Protein AF-A0A2V9M0R3-F1 (afdb_monomer)

Sequence (187 aa):
YFFDPTFGGALVPGRRNVFFPLNTLTAFAFEDGYRRFSPIISRVRFTPAQRYSVDFRMDYDPQYQRLRASSISGSASISNNSVALTYYNTRNLPPTQFPSNQVRATLVHGNSLRPGVNAGSSLIYDFNAHTFKYSNSQLAYNWDCCVVALELRQFNLGARVESQVRFTFSLKNIGSFGNLRKQERLF

Foldseek 3Di:
DDPFQCVVVQADAQAQDDDPPQCVPDVWGDGRGRDDDAWDKDWDWDDPDPFKIKIWIWTADPVVRDTAKIKIKIWGDDDQKIKIKMWIFGDDDPPTDDTWTKIKIKIWGHDPPDAAKTKIWIWIATPVVRDIQKIKIKIWHDDPFKIKMWMWIWGCPVVDTDIDIWIKIAGPPPGMDIDDDPVNDPD

Secondary structure (DSSP, 8-state):
--S-TTTTTT--TTS----TTGGGT-SS---SS--S-PPEEEEEEEEEETTEEEEEEEEEETTTTEEEEEEEEEEEEETTEEEEEEEEEE--BTTTB--EEEEEEEEEES-TTSSEEEEEEEEEEETTTTEEEEEEEEEEEE-SSEEEEEEEEEEE-SS-EEEEEEEEEEETTTEEEES--GGG---

pLDDT: mean 91.79, std 5.72, range [66.62, 98.38]

Nearest PDB structures (foldseek):
  4rhb-assembly1_A  TM=7.514E-01  e=1.545E-02  Escherichia coli K-12
  8sqa-assembly1_A  TM=3.521E-01  e=7.960E+00  Escherichia coli

Mean predicted aligned error: 5.77 Å

Radius of gyration: 21.61 Å; Cα contacts (8 Å, |Δi|>4): 444; chains: 1; bounding box: 48×33×58 Å

Solvent-accessible surface area (backbone atoms only — not comparable to full-atom values): 10074 Å² total; per-residue (Å²): 115,43,90,59,46,40,61,92,69,72,59,55,69,81,34,61,47,83,49,90,72,62,64,75,75,47,98,57,50,72,45,35,55,79,50,46,66,65,63,48,78,45,78,49,78,49,62,94,43,99,44,35,41,36,42,40,38,38,31,34,29,73,87,79,72,39,70,46,36,40,35,43,34,41,36,41,47,58,93,50,33,37,39,36,42,33,44,40,40,30,42,72,44,82,73,30,34,67,62,44,40,35,41,36,43,34,42,33,37,46,40,80,82,50,72,40,76,25,38,27,37,40,40,30,38,29,70,82,75,74,40,62,41,30,38,36,40,35,44,33,41,29,55,97,60,35,36,44,36,43,35,45,38,36,39,38,73,84,89,50,74,53,77,48,79,34,34,28,44,32,39,66,100,75,51,74,50,72,78,53,54,80,91,74,50,86,75

Structure (mmCIF, N/CA/C/O backbone):
data_AF-A0A2V9M0R3-F1
#
_entry.id   AF-A0A2V9M0R3-F1
#
loop_
_atom_site.group_PDB
_atom_site.id
_atom_site.type_symbol
_atom_site.label_atom_id
_atom_site.label_alt_id
_atom_site.label_comp_id
_atom_site.label_asym_id
_atom_site.label_entity_id
_atom_site.label_seq_id
_atom_site.pdbx_PDB_ins_code
_atom_site.Cartn_x
_atom_site.Cartn_y
_atom_site.Cartn_z
_atom_site.occupancy
_atom_site.B_iso_or_equiv
_atom_site.auth_seq_id
_atom_site.auth_comp_id
_atom_site.auth_asym_id
_atom_site.auth_atom_id
_atom_site.pdbx_PDB_model_num
ATOM 1 N N . TYR A 1 1 ? -10.480 12.647 24.942 1.00 85.56 1 TYR A N 1
ATOM 2 C CA . TYR A 1 1 ? -11.537 12.435 25.950 1.00 85.56 1 TYR A CA 1
ATOM 3 C C . TYR A 1 1 ? -12.789 13.141 25.467 1.00 85.56 1 TYR A C 1
ATOM 5 O O . TYR A 1 1 ? -12.670 14.262 24.988 1.00 85.56 1 TYR A O 1
ATOM 13 N N . PHE A 1 2 ? -13.948 12.495 25.542 1.00 88.88 2 PHE A N 1
ATOM 14 C CA . PHE A 1 2 ? -15.227 13.062 25.121 1.00 88.88 2 PHE A CA 1
ATOM 15 C C . PHE A 1 2 ? -16.014 13.517 26.351 1.00 88.88 2 PHE A C 1
ATOM 17 O O . PHE A 1 2 ? -16.330 12.715 27.235 1.00 88.88 2 PHE A O 1
ATOM 24 N N . PHE A 1 3 ? -16.299 14.820 26.416 1.00 90.88 3 PHE A N 1
ATOM 25 C CA . PHE A 1 3 ? -17.091 15.405 27.500 1.00 90.88 3 PHE A CA 1
ATOM 26 C C . PHE A 1 3 ? -18.545 14.930 27.442 1.00 90.88 3 PHE A C 1
ATOM 28 O O . PHE A 1 3 ? -19.080 14.495 28.464 1.00 90.88 3 PHE A O 1
ATOM 35 N N . ASP A 1 4 ? -19.122 14.928 26.238 1.00 91.50 4 ASP A N 1
ATOM 36 C CA . ASP A 1 4 ? -20.431 14.362 25.926 1.00 91.50 4 ASP A CA 1
ATOM 37 C C . ASP A 1 4 ? -20.273 13.028 25.163 1.00 91.50 4 ASP A C 1
ATOM 39 O O . ASP A 1 4 ? -19.921 13.039 23.981 1.00 91.50 4 ASP A O 1
ATOM 43 N N . PRO A 1 5 ? -20.537 11.875 25.808 1.00 89.19 5 PRO A N 1
ATOM 44 C CA . PRO A 1 5 ? -20.464 10.551 25.182 1.00 89.19 5 PRO A CA 1
ATOM 45 C C . PRO A 1 5 ? -21.535 10.297 24.116 1.00 89.19 5 PRO A C 1
ATOM 47 O O . PRO A 1 5 ? -21.452 9.297 23.408 1.00 89.19 5 PRO A O 1
ATOM 50 N N . THR A 1 6 ? -22.567 11.141 24.039 1.00 90.06 6 THR A N 1
ATOM 51 C CA . THR A 1 6 ? -23.686 10.995 23.095 1.00 90.06 6 THR A CA 1
ATOM 52 C C . THR A 1 6 ? -23.485 11.803 21.815 1.00 90.06 6 THR A C 1
ATOM 54 O O . THR A 1 6 ? -24.200 11.575 20.839 1.00 90.06 6 THR A O 1
ATOM 57 N N . PHE A 1 7 ? -22.511 12.724 21.809 1.00 90.25 7 PHE A N 1
ATOM 58 C CA . PHE A 1 7 ? -22.270 13.684 20.729 1.00 90.25 7 PHE A CA 1
ATOM 59 C C . PHE A 1 7 ? -23.543 14.451 20.335 1.00 90.25 7 PHE A C 1
ATOM 61 O O . PHE A 1 7 ? -23.917 14.494 19.165 1.00 90.25 7 PHE A O 1
ATOM 68 N N . GLY A 1 8 ? -24.251 15.007 21.320 1.00 90.62 8 GLY A N 1
ATOM 69 C CA . GLY A 1 8 ? -25.519 15.707 21.119 1.00 90.62 8 GLY A CA 1
ATOM 70 C C . GLY A 1 8 ? -26.642 14.796 20.618 1.00 90.62 8 GLY A C 1
ATOM 71 O O . GLY A 1 8 ? -27.526 15.257 19.902 1.00 90.62 8 GLY A O 1
ATOM 72 N N . GLY A 1 9 ? -26.583 13.498 20.934 1.00 91.00 9 GLY A N 1
ATOM 73 C CA . GLY A 1 9 ? -27.522 12.481 20.447 1.00 91.00 9 GLY A CA 1
ATOM 74 C C . GLY A 1 9 ? -27.230 11.946 19.039 1.00 91.00 9 GLY A C 1
ATOM 75 O O . GLY A 1 9 ? -28.010 11.147 18.527 1.00 91.00 9 GLY A O 1
ATOM 76 N N . ALA A 1 10 ? -26.118 12.342 18.409 1.00 90.00 10 ALA A N 1
ATOM 77 C CA . ALA A 1 10 ? -25.728 11.830 17.093 1.00 90.00 10 ALA A CA 1
ATOM 78 C C . ALA A 1 10 ? -25.274 10.359 17.126 1.00 90.00 10 ALA A C 1
ATOM 80 O O . ALA A 1 10 ? -25.295 9.678 16.098 1.00 90.00 10 ALA A O 1
ATOM 81 N N . LEU A 1 11 ? -24.843 9.863 18.290 1.00 91.38 11 LEU A N 1
ATOM 82 C CA . LEU A 1 11 ? -24.394 8.484 18.449 1.00 91.38 11 LEU A CA 1
ATOM 83 C C . LEU A 1 11 ? -25.584 7.524 18.543 1.00 91.38 11 LEU A C 1
ATOM 85 O O . LEU A 1 11 ? -26.428 7.650 19.426 1.00 91.38 11 LEU A O 1
ATOM 89 N N . VAL A 1 12 ? -25.591 6.497 17.689 1.00 91.88 12 VAL A N 1
ATOM 90 C CA . VAL A 1 12 ? -26.557 5.391 17.754 1.00 91.88 12 VAL A CA 1
ATOM 91 C C . VAL A 1 12 ? -25.871 4.139 18.319 1.00 91.88 12 VAL A C 1
ATOM 93 O O . VAL A 1 12 ? -25.009 3.568 17.640 1.00 91.88 12 VAL A O 1
ATOM 96 N N . PRO A 1 13 ? -26.226 3.685 19.538 1.00 91.06 13 PRO A N 1
ATOM 97 C CA . PRO A 1 13 ? -25.628 2.496 20.141 1.00 91.06 13 PRO A CA 1
ATOM 98 C C . PRO A 1 13 ? -25.858 1.220 19.319 1.00 91.06 13 PRO A C 1
ATOM 100 O O . PRO A 1 13 ? -26.895 1.044 18.681 1.00 91.06 13 PRO A O 1
ATOM 103 N N . GLY A 1 14 ? -24.879 0.315 19.341 1.00 88.56 14 GLY A N 1
ATOM 104 C CA . GLY A 1 14 ? -24.912 -0.965 18.630 1.00 88.56 14 GLY A CA 1
ATOM 105 C C . GLY A 1 14 ? -24.693 -0.860 17.117 1.00 88.56 14 GLY A C 1
ATOM 106 O O . GLY A 1 14 ? -24.774 -1.867 16.414 1.00 88.56 14 GLY A O 1
ATOM 107 N N . ARG A 1 15 ? -24.412 0.338 16.592 1.00 90.06 15 ARG A N 1
ATOM 108 C CA . ARG A 1 15 ? -24.141 0.579 15.168 1.00 90.06 15 ARG A CA 1
ATOM 109 C C . ARG A 1 15 ? -22.781 1.221 14.973 1.00 90.06 15 ARG A C 1
ATOM 111 O O . ARG A 1 15 ? -22.259 1.879 15.858 1.00 90.06 15 ARG A O 1
ATOM 118 N N . ARG A 1 16 ? -22.209 1.060 13.783 1.00 90.31 16 ARG A N 1
ATOM 119 C CA . ARG A 1 16 ? -20.974 1.751 13.410 1.00 90.31 16 ARG A CA 1
ATOM 120 C C . ARG A 1 16 ? -21.262 3.243 13.203 1.00 90.31 16 ARG A C 1
ATOM 122 O O . ARG A 1 16 ? -21.967 3.595 12.261 1.00 90.31 16 ARG A O 1
ATOM 129 N N . ASN A 1 17 ? -20.675 4.101 14.033 1.00 90.69 17 ASN A N 1
ATOM 130 C CA . ASN A 1 17 ? -20.805 5.557 13.948 1.00 90.69 17 ASN A CA 1
ATOM 131 C C . ASN A 1 17 ? -19.558 6.170 13.280 1.00 90.69 17 ASN A C 1
ATOM 133 O O . ASN A 1 17 ? -18.431 5.937 13.720 1.00 90.69 17 ASN A O 1
ATOM 137 N N . VAL A 1 18 ? -19.744 6.936 12.195 1.00 90.12 18 VAL A N 1
ATOM 138 C CA . VAL A 1 18 ? -18.658 7.596 11.439 1.00 90.12 18 VAL A CA 1
ATOM 139 C C . VAL A 1 18 ? -19.055 9.037 11.128 1.00 90.12 18 VAL A C 1
ATOM 141 O O . VAL A 1 18 ? -19.692 9.312 10.117 1.00 90.12 18 VAL A O 1
ATOM 144 N N . PHE A 1 19 ? -18.676 9.962 12.002 1.00 89.00 19 PHE A N 1
ATOM 145 C CA . PHE A 1 19 ? -18.910 11.395 11.833 1.00 89.00 19 PHE A CA 1
ATOM 146 C C . PHE A 1 19 ? -17.768 12.200 12.461 1.00 89.00 19 PHE A C 1
ATOM 148 O O . PHE A 1 19 ? -16.939 11.658 13.193 1.00 89.00 19 PHE A O 1
ATOM 155 N N . PHE A 1 20 ? -17.698 13.493 12.160 1.00 85.38 20 PHE A N 1
ATOM 156 C CA . PHE A 1 20 ? -16.762 14.397 12.826 1.00 85.38 20 PHE A CA 1
ATOM 157 C C . PHE A 1 20 ? -17.192 14.612 14.290 1.00 85.38 20 PHE A C 1
ATOM 159 O O . PHE A 1 20 ? -18.363 14.916 14.506 1.00 85.38 20 PHE A O 1
ATOM 166 N N . PRO A 1 21 ? -16.305 14.481 15.298 1.00 84.88 21 PRO A N 1
ATOM 167 C CA . PRO A 1 21 ? -14.838 14.459 15.204 1.00 84.88 21 PRO A CA 1
ATOM 168 C C . PRO A 1 21 ? -14.192 13.062 15.174 1.00 84.88 21 PRO A C 1
ATOM 170 O O . PRO A 1 21 ? -12.970 12.954 15.071 1.00 84.88 21 PRO A O 1
ATOM 173 N N . LEU A 1 22 ? -14.972 11.985 15.268 1.00 87.19 22 LEU A N 1
ATOM 174 C CA . LEU A 1 22 ? -14.477 10.607 15.403 1.00 87.19 22 LEU A CA 1
ATOM 175 C C . LEU A 1 22 ? -13.538 10.193 14.263 1.00 87.19 22 LEU A C 1
ATOM 177 O O . LEU A 1 22 ? -12.528 9.531 14.486 1.00 87.19 22 LEU A O 1
ATOM 181 N N . ASN A 1 23 ? -13.842 10.635 13.044 1.00 85.94 23 ASN A N 1
ATOM 182 C CA . ASN A 1 23 ? -13.074 10.333 11.836 1.00 85.94 23 ASN A CA 1
ATOM 183 C C . ASN A 1 23 ? -11.694 11.018 11.751 1.00 85.94 23 ASN A C 1
ATOM 185 O O . ASN A 1 23 ? -10.953 10.752 10.809 1.00 85.94 23 ASN A O 1
ATOM 189 N N . THR A 1 24 ? -11.345 11.895 12.698 1.00 86.00 24 THR A N 1
ATOM 190 C CA . THR A 1 24 ? -10.048 12.599 12.712 1.00 86.00 24 THR A CA 1
ATOM 191 C C . THR A 1 24 ? -8.963 11.870 13.498 1.00 86.00 24 THR A C 1
ATOM 193 O O . THR A 1 24 ? -7.785 12.185 13.347 1.00 86.00 24 THR A O 1
ATOM 196 N N . LEU A 1 25 ? -9.343 10.903 14.338 1.00 85.50 25 LEU A N 1
ATOM 197 C CA . LEU A 1 25 ? -8.412 10.230 15.239 1.00 85.50 25 LEU A CA 1
ATOM 198 C C . LEU A 1 25 ? -7.694 9.083 14.526 1.00 85.50 25 LEU A C 1
ATOM 200 O O . LEU A 1 25 ? -6.487 9.147 14.325 1.00 85.50 25 LEU A O 1
ATOM 204 N N . THR A 1 26 ? -8.431 8.052 14.113 1.00 83.56 26 THR A N 1
ATOM 205 C CA . THR A 1 26 ? -7.895 6.862 13.431 1.00 83.56 26 THR A CA 1
ATOM 206 C C . THR A 1 26 ? -8.615 6.633 12.101 1.00 83.56 26 THR A C 1
ATOM 208 O O . THR A 1 26 ? -9.725 7.113 11.879 1.00 83.56 26 THR A O 1
ATOM 211 N N . ALA A 1 27 ? -7.979 5.871 11.211 1.00 78.12 27 ALA A N 1
ATOM 212 C CA . ALA A 1 27 ? -8.562 5.441 9.944 1.00 78.12 27 ALA A CA 1
ATOM 213 C C . ALA A 1 27 ? -9.708 4.421 10.114 1.00 78.12 27 ALA A C 1
ATOM 215 O O . ALA A 1 27 ? -10.436 4.155 9.156 1.00 78.12 27 ALA A O 1
ATOM 216 N N . PHE A 1 28 ? -9.874 3.838 11.307 1.00 83.00 28 PHE A N 1
ATOM 217 C CA . PHE A 1 28 ? -10.916 2.852 11.592 1.00 83.00 28 PHE A CA 1
ATOM 218 C C . PHE A 1 28 ? -12.065 3.476 12.362 1.00 83.00 28 PHE A C 1
ATOM 220 O O . PHE A 1 28 ? -11.869 4.269 13.279 1.00 83.00 28 PHE A O 1
ATOM 227 N N . ALA A 1 29 ? -13.288 3.066 12.029 1.00 86.75 29 ALA A N 1
ATOM 228 C CA . ALA A 1 29 ? -14.388 3.350 12.930 1.00 86.75 29 ALA A CA 1
ATOM 229 C C . ALA A 1 29 ? -14.114 2.622 14.247 1.00 86.75 29 ALA A C 1
ATOM 231 O O . ALA A 1 29 ? -13.695 1.462 14.258 1.00 86.75 29 ALA A O 1
ATOM 232 N N . PHE A 1 30 ? -14.330 3.323 15.350 1.00 88.25 30 PHE A N 1
ATOM 233 C CA . PHE A 1 30 ? -14.207 2.742 16.676 1.00 88.25 30 PHE A CA 1
ATOM 234 C C . PHE A 1 30 ? -15.500 2.874 17.460 1.00 88.25 30 PHE A C 1
ATOM 236 O O . PHE A 1 30 ? -15.751 1.956 18.224 1.00 88.25 30 PHE A O 1
ATOM 243 N N . GLU A 1 31 ? -16.321 3.910 17.218 1.00 89.00 31 GLU A N 1
ATOM 244 C CA . GLU A 1 31 ? -17.581 4.186 17.928 1.00 89.00 31 GLU A CA 1
ATOM 245 C C . GLU A 1 31 ? -18.763 3.288 17.565 1.00 89.00 31 GLU A C 1
ATOM 247 O O . GLU A 1 31 ? -19.301 3.343 16.457 1.00 89.00 31 GLU A O 1
ATOM 252 N N . ASP A 1 32 ? -19.215 2.522 18.553 1.00 88.06 32 ASP A N 1
ATOM 253 C CA . ASP A 1 32 ? -20.413 1.678 18.555 1.00 88.06 32 ASP A CA 1
ATOM 254 C C . ASP A 1 32 ? -21.264 1.802 19.827 1.00 88.06 32 ASP A C 1
ATOM 256 O O . ASP A 1 32 ? -22.301 1.148 19.948 1.00 88.06 32 ASP A O 1
ATOM 260 N N . GLY A 1 33 ? -20.887 2.666 20.765 1.00 88.25 33 GLY A N 1
ATOM 261 C CA . GLY A 1 33 ? -21.601 2.862 22.019 1.00 88.25 33 GLY A CA 1
ATOM 262 C C . GLY A 1 33 ? -21.069 4.067 22.779 1.00 88.25 33 GLY A C 1
ATOM 263 O O . GLY A 1 33 ? -20.078 4.671 22.386 1.00 88.25 33 GLY A O 1
ATOM 264 N N . TYR A 1 34 ? -21.722 4.416 23.885 1.00 89.06 34 TYR A N 1
ATOM 265 C CA . TYR A 1 34 ? -21.291 5.550 24.698 1.00 89.06 34 TYR A CA 1
ATOM 266 C C . TYR A 1 34 ? -19.913 5.293 25.303 1.00 89.06 34 TYR A C 1
ATOM 268 O O . TYR A 1 34 ? -19.723 4.339 26.061 1.00 89.06 34 TYR A O 1
ATOM 276 N N . ARG A 1 35 ? -18.960 6.182 25.020 1.00 88.00 35 ARG A N 1
ATOM 277 C CA . ARG A 1 35 ? -17.638 6.147 25.643 1.00 88.00 35 ARG A CA 1
ATOM 278 C C . ARG A 1 35 ? -17.081 7.534 25.886 1.00 88.00 35 ARG A C 1
ATOM 280 O O . ARG A 1 35 ? -17.466 8.511 25.254 1.00 88.00 35 ARG A O 1
ATOM 287 N N . ARG A 1 36 ? -16.095 7.597 26.778 1.00 89.38 36 ARG A N 1
ATOM 288 C CA . ARG A 1 36 ? -15.361 8.829 27.100 1.00 89.38 36 ARG A CA 1
ATOM 289 C C . ARG A 1 36 ? -13.938 8.864 26.546 1.00 89.38 36 ARG A C 1
ATOM 291 O O . ARG A 1 36 ? -13.336 9.935 26.492 1.00 89.38 36 ARG A O 1
ATOM 298 N N . PHE A 1 37 ? -13.389 7.730 26.120 1.00 89.94 37 PHE A N 1
ATOM 299 C CA . PHE A 1 37 ? -12.002 7.625 25.667 1.00 89.94 37 PHE A CA 1
ATOM 300 C C . PHE A 1 37 ? -11.933 7.094 24.246 1.00 89.94 37 PHE A C 1
ATOM 302 O O . PHE A 1 37 ? -12.469 6.034 23.953 1.00 89.94 37 PHE A O 1
ATOM 309 N N . SER A 1 38 ? -11.234 7.815 23.376 1.00 90.94 38 SER A N 1
ATOM 310 C CA . SER A 1 38 ? -10.873 7.308 22.060 1.00 90.94 38 SER A CA 1
ATOM 311 C C . SER A 1 38 ? -9.820 6.202 22.168 1.00 90.94 38 SER A C 1
ATOM 313 O O . SER A 1 38 ? -9.120 6.115 23.184 1.00 90.94 38 SER A O 1
ATOM 315 N N . PRO A 1 39 ? -9.624 5.414 21.100 1.00 92.06 39 PRO A N 1
ATOM 316 C CA . PRO A 1 39 ? -8.421 4.619 20.954 1.00 92.06 39 PRO A CA 1
ATOM 317 C C . PRO A 1 39 ? -7.162 5.477 21.129 1.00 92.06 39 PRO A C 1
ATOM 319 O O . PRO A 1 39 ? -7.119 6.646 20.734 1.00 92.06 39 PRO A O 1
ATOM 322 N N . ILE A 1 40 ? -6.141 4.876 21.727 1.00 93.50 40 ILE A N 1
ATOM 323 C CA . ILE A 1 40 ? -4.794 5.421 21.828 1.00 93.50 40 ILE A CA 1
ATOM 324 C C . ILE A 1 40 ? -4.044 4.996 20.574 1.00 93.50 40 ILE A C 1
ATOM 326 O O . ILE A 1 40 ? -3.893 3.804 20.303 1.00 93.50 40 ILE A O 1
ATOM 330 N N . ILE A 1 41 ? -3.567 5.982 19.825 1.00 93.12 41 ILE A N 1
ATOM 331 C CA . ILE A 1 41 ? -2.879 5.777 18.554 1.00 93.12 41 ILE A CA 1
ATOM 332 C C . ILE A 1 41 ? -1.400 6.013 18.790 1.00 93.12 41 ILE A C 1
ATOM 334 O O . ILE A 1 41 ? -0.982 7.103 19.172 1.00 93.12 41 ILE A O 1
ATOM 338 N N . SER A 1 42 ? -0.612 4.974 18.563 1.00 94.44 42 SER A N 1
ATOM 339 C CA . SER A 1 42 ? 0.834 5.002 18.717 1.00 94.44 42 SER A CA 1
ATOM 340 C C . SER A 1 42 ? 1.485 4.870 17.353 1.00 94.44 42 SER A C 1
ATOM 342 O O . SER A 1 42 ? 1.161 3.965 16.582 1.00 94.44 42 SER A O 1
ATOM 344 N N . ARG A 1 43 ? 2.421 5.772 17.052 1.00 94.88 43 ARG A N 1
ATOM 345 C CA . ARG A 1 43 ? 3.178 5.767 15.803 1.00 94.88 43 ARG A CA 1
ATOM 346 C C . ARG A 1 43 ? 4.642 6.050 16.077 1.00 94.88 43 ARG A C 1
ATOM 348 O O . ARG A 1 43 ? 4.981 7.096 16.618 1.00 94.88 43 ARG A O 1
ATOM 355 N N . VAL A 1 44 ? 5.498 5.142 15.633 1.00 96.88 44 VAL A N 1
ATOM 356 C CA . VAL A 1 44 ? 6.949 5.281 15.718 1.00 96.88 44 VAL A CA 1
ATOM 357 C C . VAL A 1 44 ? 7.505 5.221 14.309 1.00 96.88 44 VAL A C 1
ATOM 359 O O . VAL A 1 44 ? 7.231 4.283 13.564 1.00 96.88 44 VAL A O 1
ATOM 362 N N . ARG A 1 45 ? 8.282 6.233 13.933 1.00 96.50 45 ARG A N 1
ATOM 363 C CA . ARG A 1 45 ? 8.990 6.266 12.658 1.00 96.50 45 ARG A CA 1
ATOM 364 C C . ARG A 1 45 ? 10.479 6.374 12.926 1.00 96.50 45 ARG A C 1
ATOM 366 O O . ARG A 1 45 ? 10.919 7.289 13.612 1.00 96.50 45 ARG A O 1
ATOM 373 N N . PHE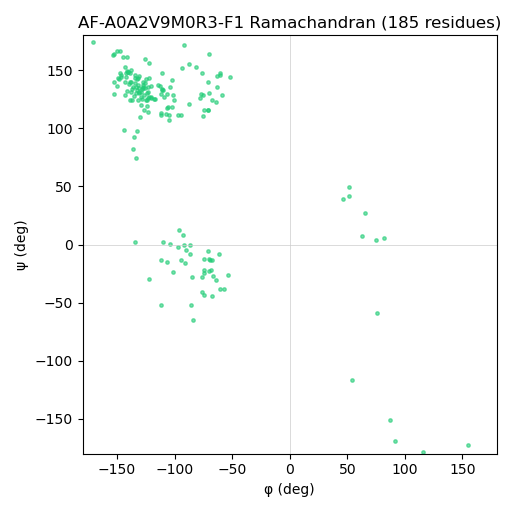 A 1 46 ? 11.238 5.462 12.340 1.00 97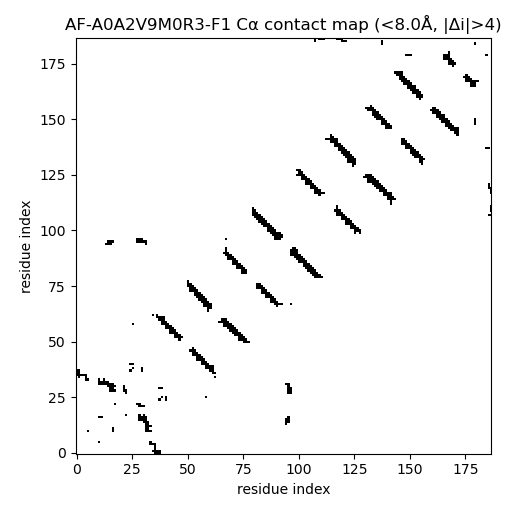.12 46 PHE A N 1
ATOM 374 C CA . PHE A 1 46 ? 12.684 5.404 12.447 1.00 97.12 46 PHE A CA 1
ATOM 375 C C . PHE A 1 46 ? 13.296 5.464 11.048 1.00 97.12 46 PHE A C 1
ATOM 377 O O . PHE A 1 46 ? 12.906 4.721 10.153 1.00 97.12 46 PHE A O 1
ATOM 384 N N . THR A 1 47 ? 14.206 6.406 10.817 1.00 97.00 47 THR A N 1
ATOM 385 C CA . THR A 1 47 ? 14.831 6.648 9.503 1.00 97.00 47 THR A CA 1
ATOM 386 C C . THR A 1 47 ? 16.331 6.843 9.730 1.00 97.00 47 THR A C 1
ATOM 388 O O . THR A 1 47 ? 16.780 7.978 9.869 1.00 97.00 47 THR A O 1
ATOM 391 N N . PRO A 1 48 ? 17.111 5.751 9.853 1.00 93.69 48 PRO A N 1
ATOM 392 C CA . PRO A 1 48 ? 18.524 5.829 10.241 1.00 93.69 48 PRO A CA 1
ATOM 393 C C . PRO A 1 48 ? 19.406 6.473 9.164 1.00 93.69 48 PRO A C 1
ATOM 395 O O . PRO A 1 48 ? 20.488 6.967 9.456 1.00 93.69 48 PRO A O 1
ATOM 398 N N . ALA A 1 49 ? 18.954 6.461 7.910 1.00 95.12 49 ALA A N 1
ATOM 399 C CA . ALA A 1 49 ? 19.570 7.160 6.791 1.00 95.12 49 ALA A CA 1
ATOM 400 C C . ALA A 1 49 ? 18.491 7.487 5.753 1.00 95.12 49 ALA A C 1
ATOM 402 O O . ALA A 1 49 ? 17.448 6.839 5.731 1.00 95.12 49 ALA A O 1
ATOM 403 N N . GLN A 1 50 ? 18.769 8.405 4.822 1.00 91.81 50 GLN A N 1
ATOM 404 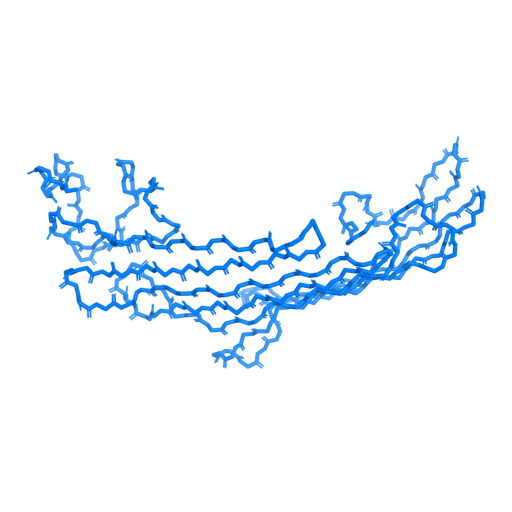C CA . GLN A 1 50 ? 17.831 8.776 3.745 1.00 91.81 50 GLN A CA 1
ATOM 405 C C . GLN A 1 50 ? 17.317 7.580 2.920 1.00 91.81 50 GLN A C 1
ATOM 407 O O . GLN A 1 50 ? 16.222 7.628 2.370 1.00 91.81 50 GLN A O 1
ATOM 412 N N . ARG A 1 51 ? 18.097 6.495 2.851 1.00 95.62 51 ARG A N 1
ATOM 413 C CA . ARG A 1 51 ? 17.772 5.272 2.107 1.00 95.62 51 ARG A CA 1
ATOM 414 C C . ARG A 1 51 ? 16.932 4.249 2.870 1.00 95.62 51 ARG A C 1
ATOM 416 O O . ARG A 1 51 ? 16.543 3.268 2.254 1.00 95.62 51 ARG A O 1
ATOM 423 N N . TYR A 1 52 ? 16.682 4.423 4.168 1.00 96.88 52 TYR A N 1
ATOM 424 C CA . TYR A 1 52 ? 15.980 3.436 4.995 1.00 96.88 52 TYR A CA 1
ATOM 425 C C . TYR A 1 52 ? 14.865 4.093 5.796 1.00 96.88 52 TYR A C 1
ATOM 427 O O . TYR A 1 52 ? 15.094 5.102 6.454 1.00 96.88 52 TYR A O 1
ATOM 435 N N . SER A 1 53 ? 13.683 3.485 5.820 1.00 97.19 53 SER A N 1
ATOM 436 C CA . SER A 1 53 ? 12.587 3.934 6.678 1.00 97.19 53 SER A CA 1
ATOM 437 C C . SER A 1 53 ? 11.858 2.747 7.282 1.00 97.19 53 SER A C 1
ATOM 439 O O . SER A 1 53 ? 11.609 1.757 6.600 1.00 97.19 53 SER A O 1
ATOM 441 N N . VAL A 1 54 ? 11.518 2.857 8.560 1.00 97.88 54 VAL A N 1
ATOM 442 C CA . VAL A 1 54 ? 10.694 1.904 9.299 1.00 97.88 54 VAL A CA 1
ATOM 443 C C . VAL A 1 54 ? 9.579 2.685 9.995 1.00 97.88 54 VAL A C 1
ATOM 445 O O . VAL A 1 54 ? 9.833 3.710 10.627 1.00 97.88 54 VAL A O 1
ATOM 448 N N . ASP A 1 55 ? 8.338 2.228 9.865 1.00 97.38 55 ASP A N 1
ATOM 449 C CA . ASP A 1 55 ? 7.139 2.828 10.460 1.00 97.38 55 ASP A CA 1
ATOM 450 C C . ASP A 1 55 ? 6.365 1.723 11.191 1.00 97.38 55 ASP A C 1
ATOM 452 O O . ASP A 1 55 ? 5.970 0.721 10.595 1.00 97.38 55 ASP A O 1
ATOM 456 N N . PHE A 1 56 ? 6.182 1.893 12.495 1.00 97.00 56 PHE A N 1
ATOM 457 C CA . PHE A 1 56 ? 5.364 1.035 13.342 1.00 97.00 56 PHE A CA 1
ATOM 458 C C . PHE A 1 56 ? 4.131 1.815 13.796 1.00 97.00 56 PHE A C 1
ATOM 460 O O . PHE A 1 56 ? 4.246 2.966 14.229 1.00 97.00 56 PHE A O 1
ATOM 467 N N . ARG A 1 57 ? 2.953 1.192 13.713 1.00 95.19 57 ARG A N 1
ATOM 468 C CA . ARG A 1 57 ? 1.687 1.762 14.190 1.00 95.19 57 ARG A CA 1
ATOM 469 C C . ARG A 1 57 ? 0.892 0.750 14.984 1.00 95.19 57 ARG A C 1
ATOM 471 O O . ARG A 1 57 ? 0.894 -0.437 14.659 1.00 95.19 57 ARG A O 1
ATOM 478 N N . MET A 1 58 ? 0.182 1.248 15.984 1.00 94.75 58 MET A N 1
ATOM 479 C CA . MET A 1 58 ? -0.637 0.452 16.881 1.00 94.75 58 MET A CA 1
ATOM 480 C C . MET A 1 58 ? -1.789 1.294 17.431 1.00 94.75 58 MET A C 1
ATOM 482 O O . MET A 1 58 ? -1.557 2.363 17.993 1.00 94.75 58 MET A O 1
ATOM 486 N N . ASP A 1 59 ? -3.003 0.758 17.327 1.00 93.25 59 ASP A N 1
ATOM 487 C CA . ASP A 1 59 ? -4.224 1.361 17.854 1.00 93.25 59 ASP A CA 1
ATOM 488 C C . ASP A 1 59 ? -4.734 0.489 19.006 1.00 93.25 59 ASP A C 1
ATOM 490 O O . ASP A 1 59 ? -5.150 -0.656 18.799 1.00 93.25 59 ASP A O 1
ATOM 494 N N . TYR A 1 60 ? -4.697 1.016 20.228 1.00 92.75 60 TYR A N 1
ATOM 495 C CA . TYR A 1 60 ? -5.177 0.336 21.431 1.00 92.75 60 TYR A CA 1
ATOM 496 C C . TYR A 1 60 ? -6.489 0.956 21.905 1.00 92.75 60 TYR A C 1
ATOM 498 O O . TYR A 1 60 ? -6.573 2.169 22.053 1.00 92.75 60 TYR A O 1
ATOM 506 N N . ASP A 1 61 ? -7.511 0.144 22.157 1.00 91.25 61 ASP A N 1
ATOM 507 C CA . ASP A 1 61 ? -8.800 0.596 22.679 1.00 91.25 61 ASP A CA 1
ATOM 508 C C . ASP A 1 61 ? -8.856 0.417 24.204 1.00 91.25 61 ASP A C 1
ATOM 510 O O . ASP A 1 61 ? -8.907 -0.728 24.669 1.00 91.25 61 ASP A O 1
ATOM 514 N N . PRO A 1 62 ? -8.869 1.504 24.999 1.00 91.25 62 PRO A N 1
ATOM 515 C CA . PRO A 1 62 ? -8.936 1.406 26.455 1.00 91.25 62 PRO A CA 1
ATOM 516 C C . PRO A 1 62 ? -10.258 0.833 26.971 1.00 91.25 62 PRO A C 1
ATOM 518 O O . PRO A 1 62 ? -10.273 0.239 28.045 1.00 91.25 62 PRO A O 1
ATOM 521 N N . GLN A 1 63 ? -11.360 0.992 26.230 1.00 87.44 63 GLN A N 1
ATOM 522 C CA . GLN A 1 63 ? -12.677 0.515 26.655 1.00 87.44 63 GLN A CA 1
ATOM 523 C C . GLN A 1 63 ? -12.788 -1.002 26.526 1.00 87.44 63 GLN A C 1
ATOM 525 O O . GLN A 1 63 ? -13.286 -1.667 27.428 1.00 87.44 63 GLN A O 1
ATOM 530 N N . TYR A 1 64 ? -12.295 -1.551 25.416 1.00 85.81 64 TYR A N 1
ATOM 531 C CA . TYR A 1 64 ? -12.279 -2.998 25.186 1.00 85.81 64 TYR A CA 1
ATOM 532 C C . TYR A 1 64 ? -11.003 -3.681 25.688 1.00 85.81 64 TYR A C 1
ATOM 534 O O . TYR A 1 64 ? -10.907 -4.904 25.600 1.00 85.81 64 TYR A O 1
ATOM 542 N N . GLN A 1 65 ? -10.030 -2.904 26.176 1.00 90.56 65 GLN A N 1
ATOM 543 C CA . GLN A 1 65 ? -8.710 -3.353 26.631 1.00 90.56 65 GLN A CA 1
ATOM 544 C C . GLN A 1 65 ? -7.990 -4.226 25.593 1.00 90.56 65 GLN A C 1
ATOM 546 O O . GLN A 1 65 ? -7.417 -5.275 25.896 1.00 90.56 65 GLN A O 1
ATOM 551 N N . ARG A 1 66 ? -8.075 -3.830 24.320 1.00 88.94 66 ARG A N 1
ATOM 552 C CA . ARG A 1 66 ? -7.623 -4.645 23.185 1.00 88.94 66 ARG A CA 1
ATOM 553 C C . ARG A 1 66 ? -6.933 -3.807 22.127 1.00 88.94 66 ARG A C 1
ATOM 555 O O . ARG A 1 66 ? -7.310 -2.673 21.850 1.00 88.94 66 ARG A O 1
ATOM 562 N N . LEU A 1 67 ? -5.968 -4.430 21.458 1.00 90.50 67 LEU A N 1
ATOM 563 C CA . LEU A 1 67 ? -5.427 -3.926 20.203 1.00 90.50 67 LEU A CA 1
ATOM 564 C C . LEU A 1 67 ? -6.495 -4.013 19.103 1.00 90.50 67 LEU A C 1
ATOM 566 O O . LEU A 1 67 ? -7.006 -5.101 18.826 1.00 90.50 67 LEU A O 1
ATOM 570 N N . ARG A 1 68 ? -6.794 -2.889 18.452 1.00 90.94 68 ARG A N 1
ATOM 571 C CA . ARG A 1 68 ? -7.680 -2.837 17.285 1.00 90.94 68 ARG A CA 1
ATOM 572 C C . ARG A 1 68 ? -6.908 -3.123 16.008 1.00 90.94 68 ARG A C 1
ATOM 574 O O . ARG A 1 68 ? -7.304 -4.004 15.248 1.00 90.94 68 ARG A O 1
ATOM 581 N N . ALA A 1 69 ? -5.813 -2.406 15.790 1.00 92.56 69 ALA A N 1
ATOM 582 C CA . ALA A 1 69 ? -5.019 -2.489 14.575 1.00 92.56 69 ALA A CA 1
ATOM 583 C C . ALA A 1 69 ? -3.528 -2.385 14.893 1.00 92.56 69 ALA A C 1
ATOM 585 O O . ALA A 1 69 ? -3.130 -1.697 15.834 1.00 92.56 69 ALA A O 1
ATOM 586 N N . SER A 1 70 ? -2.702 -3.041 14.087 1.00 94.75 70 SER A N 1
ATOM 587 C CA . SER A 1 70 ? -1.258 -2.837 14.086 1.00 94.75 70 SER A CA 1
ATOM 588 C C . SER A 1 70 ? -0.690 -2.925 12.680 1.00 94.75 70 SER A C 1
ATOM 590 O O . SER A 1 70 ? -1.229 -3.589 11.791 1.00 94.75 70 SER A O 1
ATOM 592 N N . SER A 1 71 ? 0.421 -2.231 12.474 1.00 95.94 71 SER A N 1
ATOM 593 C CA . SER A 1 71 ? 1.155 -2.292 11.223 1.00 95.94 71 SER A CA 1
ATOM 594 C C . SER A 1 71 ? 2.637 -2.098 11.455 1.00 95.94 71 SER A C 1
ATOM 596 O O . SER A 1 71 ? 3.030 -1.235 12.241 1.00 95.94 71 SER A O 1
ATOM 598 N N . ILE A 1 72 ? 3.446 -2.824 10.701 1.00 97.56 72 ILE A N 1
ATOM 599 C CA . ILE A 1 72 ? 4.874 -2.567 10.585 1.00 97.56 72 ILE A CA 1
ATOM 600 C C . ILE A 1 72 ? 5.215 -2.446 9.109 1.00 97.56 72 ILE A C 1
ATOM 602 O O . ILE A 1 72 ? 4.816 -3.277 8.297 1.00 97.56 72 ILE A O 1
ATOM 606 N N . SER A 1 73 ? 5.904 -1.373 8.752 1.00 97.88 73 SER A N 1
ATOM 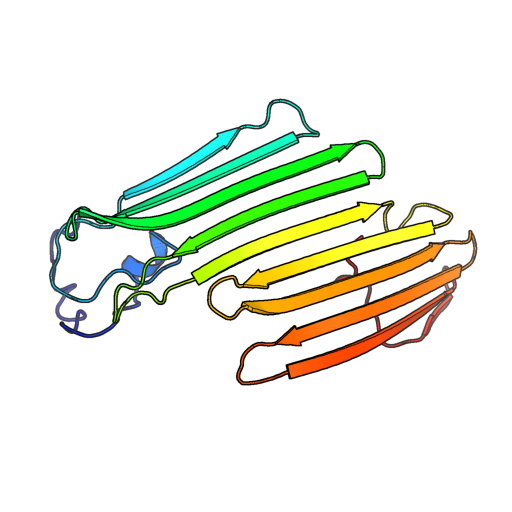607 C CA . SER A 1 73 ? 6.353 -1.103 7.393 1.00 97.88 73 SER A CA 1
ATOM 608 C C . SER A 1 73 ? 7.840 -0.818 7.401 1.00 97.88 73 SER A C 1
ATOM 610 O O . SER A 1 73 ? 8.318 -0.076 8.252 1.00 97.88 73 SER A O 1
ATOM 612 N N . GLY A 1 74 ? 8.559 -1.380 6.443 1.00 98.12 74 GLY A N 1
ATOM 613 C CA . GLY A 1 74 ? 9.966 -1.112 6.203 1.00 98.12 74 GLY A CA 1
ATOM 614 C C . GLY A 1 74 ? 10.200 -0.852 4.724 1.00 98.12 74 GLY A C 1
ATOM 615 O O . GLY A 1 74 ? 9.586 -1.494 3.874 1.00 98.12 74 GLY A O 1
ATOM 616 N N . SER A 1 75 ? 11.089 0.080 4.406 1.00 97.69 75 SER A N 1
ATOM 617 C CA . SER A 1 75 ? 11.505 0.356 3.035 1.00 97.69 75 SER A CA 1
ATOM 618 C C . SER A 1 75 ? 12.989 0.672 2.954 1.00 97.69 75 SER A C 1
ATOM 620 O O . SER A 1 75 ? 13.530 1.350 3.832 1.00 97.69 75 SER A O 1
ATOM 622 N N . ALA A 1 76 ? 13.619 0.239 1.867 1.00 97.56 76 ALA A N 1
ATOM 623 C CA . ALA A 1 76 ? 14.994 0.558 1.529 1.00 97.56 76 ALA A CA 1
ATOM 624 C C . ALA A 1 76 ? 15.100 0.981 0.060 1.00 97.56 76 ALA A C 1
ATOM 626 O O . ALA A 1 76 ? 14.541 0.312 -0.805 1.00 97.56 76 ALA A O 1
ATOM 627 N N . SER A 1 77 ? 15.842 2.051 -0.223 1.00 95.88 77 SER A N 1
ATOM 628 C CA . SER A 1 77 ? 16.100 2.543 -1.582 1.00 95.88 77 SER A CA 1
ATOM 629 C C . SER A 1 77 ? 17.594 2.767 -1.796 1.00 95.88 77 SER A C 1
ATOM 631 O O . SER A 1 77 ? 18.177 3.684 -1.223 1.00 95.88 77 SER A O 1
ATOM 633 N N . ILE A 1 78 ? 18.231 1.927 -2.609 1.00 94.12 78 ILE A N 1
ATOM 634 C CA . ILE A 1 78 ? 19.675 1.942 -2.864 1.00 94.12 78 ILE A CA 1
ATOM 635 C C . ILE A 1 78 ? 19.915 2.092 -4.364 1.00 94.12 78 ILE A C 1
ATOM 637 O O . ILE A 1 78 ? 19.628 1.180 -5.144 1.00 94.12 78 ILE A O 1
ATOM 641 N N . SER A 1 79 ? 20.506 3.225 -4.758 1.00 92.69 79 SER A N 1
ATOM 642 C CA . SER A 1 79 ? 20.726 3.575 -6.165 1.00 92.69 79 SER A CA 1
ATOM 643 C C . SER A 1 79 ? 19.400 3.504 -6.936 1.00 92.69 79 SER A C 1
ATOM 645 O O . SER A 1 79 ? 18.465 4.230 -6.614 1.00 92.69 79 SER A O 1
AT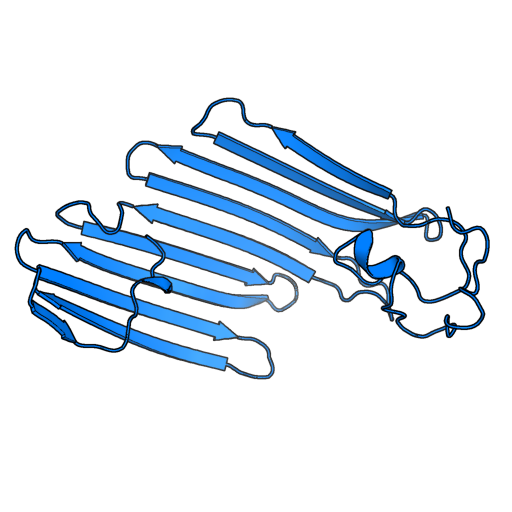OM 647 N N . ASN A 1 80 ? 19.300 2.603 -7.908 1.00 93.50 80 ASN A N 1
ATOM 648 C CA . ASN A 1 80 ? 18.115 2.396 -8.726 1.00 93.50 80 ASN A CA 1
ATOM 649 C C . ASN A 1 80 ? 17.186 1.308 -8.176 1.00 93.50 80 ASN A C 1
ATOM 651 O O . ASN A 1 80 ? 16.278 0.899 -8.877 1.00 93.50 80 ASN A O 1
ATOM 655 N N . ASN A 1 81 ? 17.412 0.775 -6.979 1.00 95.56 81 ASN A N 1
ATOM 656 C CA . ASN A 1 81 ? 16.594 -0.306 -6.435 1.00 95.56 81 ASN A CA 1
ATOM 657 C C . ASN A 1 81 ? 15.803 0.188 -5.237 1.00 95.56 81 ASN A C 1
ATOM 659 O O . ASN A 1 81 ? 16.375 0.816 -4.348 1.00 95.56 81 ASN A O 1
ATOM 663 N N . SER A 1 82 ? 14.530 -0.174 -5.166 1.00 96.69 82 SER A N 1
ATOM 664 C CA . SER A 1 82 ? 13.693 0.075 -4.000 1.00 96.69 82 SER A CA 1
ATOM 665 C C . SER A 1 82 ? 12.946 -1.186 -3.606 1.00 96.69 82 SER A C 1
ATOM 667 O O . SER A 1 82 ? 12.400 -1.896 -4.445 1.00 96.69 82 SER A O 1
ATOM 669 N N . VAL A 1 83 ? 12.899 -1.448 -2.307 1.00 97.94 83 VAL A N 1
ATOM 670 C CA . VAL A 1 83 ? 12.092 -2.502 -1.700 1.00 97.94 83 VAL A CA 1
ATOM 671 C C . VAL A 1 83 ? 11.254 -1.898 -0.588 1.00 97.94 83 VAL A C 1
ATOM 673 O O . VAL A 1 83 ? 11.725 -1.052 0.172 1.00 97.94 83 VAL A O 1
ATOM 676 N N . ALA A 1 84 ? 10.007 -2.334 -0.481 1.00 98.12 84 ALA A N 1
ATOM 677 C CA . ALA A 1 84 ? 9.142 -2.018 0.638 1.00 98.12 84 ALA A CA 1
ATOM 678 C C . ALA A 1 84 ? 8.345 -3.254 1.048 1.00 98.12 84 ALA A C 1
ATOM 680 O O . ALA A 1 84 ? 7.856 -4.001 0.201 1.00 98.12 84 ALA A O 1
ATOM 681 N N . LEU A 1 85 ? 8.199 -3.447 2.352 1.00 98.38 85 LEU A N 1
ATOM 682 C CA . LEU A 1 85 ? 7.404 -4.505 2.947 1.00 98.38 85 LEU A CA 1
ATOM 683 C C . LEU A 1 85 ? 6.538 -3.904 4.047 1.00 98.38 85 LEU A C 1
ATOM 685 O O . LEU A 1 85 ? 7.037 -3.205 4.925 1.00 98.38 85 LEU A O 1
ATOM 689 N N . THR A 1 86 ? 5.249 -4.205 4.018 1.00 98.19 86 THR A N 1
ATOM 690 C CA . THR A 1 86 ? 4.299 -3.813 5.052 1.00 98.19 86 THR A CA 1
ATOM 691 C C . THR A 1 86 ? 3.517 -5.032 5.488 1.00 98.19 86 THR A C 1
ATOM 693 O O . THR A 1 86 ? 2.901 -5.699 4.663 1.00 98.19 86 THR A O 1
ATOM 696 N N . TYR A 1 87 ? 3.493 -5.287 6.787 1.00 97.81 87 TYR A N 1
ATOM 697 C CA . TYR A 1 87 ? 2.543 -6.191 7.411 1.00 97.81 87 TYR A CA 1
ATOM 698 C C . TYR A 1 87 ? 1.475 -5.374 8.131 1.00 97.81 87 TYR A C 1
ATOM 700 O O . TYR A 1 87 ? 1.781 -4.392 8.814 1.00 97.81 87 TYR A O 1
ATOM 708 N N . TYR A 1 88 ? 0.222 -5.774 7.961 1.00 94.50 88 TYR A N 1
ATOM 709 C CA . TYR A 1 88 ? -0.934 -5.084 8.499 1.00 94.50 88 TYR A CA 1
ATOM 710 C C . TYR A 1 88 ? -1.937 -6.081 9.076 1.00 94.50 88 TYR A C 1
ATOM 712 O O . TYR A 1 88 ? -2.311 -7.050 8.413 1.00 94.50 88 TYR A O 1
ATOM 720 N N . ASN A 1 89 ? -2.405 -5.821 10.296 1.00 94.69 89 ASN A N 1
ATOM 721 C CA . ASN A 1 89 ? -3.394 -6.655 10.962 1.00 94.69 89 ASN A CA 1
ATOM 722 C C . ASN A 1 89 ? -4.481 -5.816 11.644 1.00 94.69 89 ASN A C 1
ATOM 724 O O . ASN A 1 89 ? -4.187 -4.854 12.354 1.00 94.69 89 ASN A O 1
ATOM 728 N N . THR A 1 90 ? -5.737 -6.228 11.474 1.00 92.25 90 THR A N 1
ATOM 729 C CA . THR A 1 90 ? -6.878 -5.744 12.259 1.00 92.25 90 THR A CA 1
ATOM 730 C C . THR A 1 90 ? -7.581 -6.886 12.947 1.00 92.25 90 THR A C 1
ATOM 732 O O . THR A 1 90 ? -7.768 -7.968 12.385 1.00 92.25 90 THR A O 1
ATOM 735 N N . ARG A 1 91 ? -8.053 -6.616 14.161 1.00 87.38 91 ARG A N 1
ATOM 736 C CA . ARG A 1 91 ? -8.958 -7.517 14.865 1.00 87.38 91 ARG A CA 1
ATOM 737 C C . ARG A 1 91 ? -10.395 -7.347 14.394 1.00 87.38 91 ARG A C 1
ATOM 739 O O . ARG A 1 91 ? -10.802 -6.263 13.975 1.00 87.38 91 ARG A O 1
ATOM 746 N N . ASN A 1 92 ? -11.160 -8.427 14.511 1.00 86.06 92 ASN A N 1
ATOM 747 C CA . ASN A 1 92 ? -12.602 -8.388 14.337 1.00 86.06 92 ASN A CA 1
ATOM 748 C C . ASN A 1 92 ? -13.245 -7.755 15.578 1.00 86.06 92 ASN A C 1
ATOM 750 O O . ASN A 1 92 ? -13.222 -8.355 16.653 1.00 86.06 92 ASN A O 1
ATOM 754 N N . LEU A 1 93 ? -13.795 -6.553 15.426 1.00 84.12 93 LEU A N 1
ATOM 755 C CA . LEU A 1 93 ? -14.557 -5.847 16.457 1.00 84.12 93 LEU A CA 1
ATOM 756 C C . LEU A 1 93 ? -15.844 -5.307 15.810 1.00 84.12 93 LEU A C 1
ATOM 758 O O . LEU A 1 93 ? -15.915 -4.118 15.499 1.00 84.12 93 LEU A O 1
ATOM 762 N N . PRO A 1 94 ? -16.840 -6.164 15.513 1.00 78.31 94 PRO A N 1
ATOM 763 C CA . PRO A 1 94 ? -18.102 -5.714 14.939 1.00 78.31 94 PRO A CA 1
ATOM 764 C C . PRO A 1 94 ? -18.851 -4.787 15.910 1.00 78.31 94 PRO A C 1
ATOM 766 O O . PRO A 1 94 ? -18.806 -5.032 17.114 1.00 78.31 94 PRO A O 1
ATOM 769 N N . PRO A 1 95 ? -19.570 -3.765 15.413 1.00 83.38 95 PRO A N 1
ATOM 770 C CA . PRO A 1 95 ? -19.775 -3.424 14.000 1.00 83.38 95 PRO A CA 1
ATOM 771 C C . PRO A 1 95 ? -18.674 -2.518 13.419 1.00 83.38 95 PRO A C 1
ATOM 773 O O . PRO A 1 95 ? -18.738 -2.118 12.256 1.00 83.38 95 PRO A O 1
ATOM 776 N N . THR A 1 96 ? -17.689 -2.133 14.227 1.00 82.62 96 THR A N 1
ATOM 777 C CA . THR A 1 96 ? -16.781 -1.024 13.929 1.00 82.62 96 THR A CA 1
ATOM 778 C C . THR A 1 96 ? -15.598 -1.422 13.053 1.00 82.62 96 THR A C 1
ATOM 780 O O . THR A 1 96 ? -15.118 -0.602 12.268 1.00 82.62 96 THR A O 1
ATOM 783 N N . GLN A 1 97 ? -15.163 -2.681 13.111 1.00 85.38 97 GLN A N 1
ATOM 784 C CA . GLN A 1 97 ? -13.977 -3.131 12.392 1.00 85.38 97 GLN A CA 1
ATOM 785 C C . GLN A 1 97 ? -14.036 -4.604 11.977 1.00 85.38 97 GLN A C 1
ATOM 787 O O . GLN A 1 97 ? -14.370 -5.477 12.776 1.00 85.38 97 GLN A O 1
ATOM 792 N N . PHE A 1 98 ? -13.624 -4.874 10.738 1.00 85.00 98 PHE A N 1
ATOM 793 C CA . PHE A 1 98 ? -13.477 -6.223 10.191 1.00 85.00 98 PHE A CA 1
ATOM 794 C C . PHE A 1 98 ? -12.042 -6.747 10.355 1.00 85.00 98 PHE A C 1
ATOM 796 O O . PHE A 1 98 ? -11.094 -5.948 10.368 1.00 85.00 98 PHE A O 1
ATOM 803 N N . PRO A 1 99 ? -11.854 -8.077 10.456 1.00 89.75 99 PRO A N 1
ATOM 804 C CA . PRO A 1 99 ? -10.529 -8.664 10.543 1.00 89.75 99 PRO A CA 1
ATOM 805 C C . PRO A 1 99 ? -9.798 -8.563 9.204 1.00 89.75 99 PRO A C 1
ATOM 807 O O . PRO A 1 99 ? -10.367 -8.802 8.142 1.00 89.75 99 PRO A O 1
ATOM 810 N N . SER A 1 100 ? -8.509 -8.264 9.273 1.00 90.19 100 SER A N 1
ATOM 811 C CA . SER A 1 100 ? -7.595 -8.221 8.136 1.00 90.19 100 SER A CA 1
ATOM 812 C C . SER A 1 100 ? -6.252 -8.751 8.594 1.00 90.19 100 SER A C 1
ATOM 814 O O . SER A 1 100 ? -5.817 -8.488 9.715 1.00 90.19 100 SER A O 1
ATOM 816 N N . ASN A 1 101 ? -5.604 -9.525 7.741 1.00 95.56 101 ASN A N 1
ATOM 817 C CA . ASN A 1 101 ? -4.256 -10.010 7.962 1.00 95.56 101 ASN A CA 1
ATOM 818 C C . ASN A 1 101 ? -3.571 -10.029 6.603 1.00 95.56 101 ASN A C 1
ATOM 820 O O . ASN A 1 101 ? -3.828 -10.917 5.794 1.00 95.56 101 ASN A O 1
ATOM 824 N N . GLN A 1 102 ? -2.793 -8.991 6.314 1.00 95.94 102 GLN A N 1
ATOM 825 C CA . GLN A 1 102 ? -2.284 -8.743 4.975 1.00 95.94 102 GLN A CA 1
ATOM 826 C C . GLN A 1 102 ? -0.805 -8.395 4.998 1.00 95.94 102 GLN A C 1
ATOM 828 O O . GLN A 1 102 ? -0.327 -7.658 5.862 1.00 95.94 102 GLN A O 1
ATOM 833 N N . VAL A 1 103 ? -0.094 -8.877 3.984 1.00 98.00 103 VAL A N 1
ATOM 834 C CA . VAL A 1 103 ? 1.252 -8.418 3.656 1.00 98.00 103 VAL A CA 1
ATOM 835 C C . VAL A 1 103 ? 1.231 -7.724 2.304 1.00 98.00 103 VAL A C 1
ATOM 837 O O . VAL A 1 103 ? 0.597 -8.187 1.355 1.00 98.00 103 VAL A O 1
ATOM 840 N N . ARG A 1 104 ? 1.935 -6.600 2.216 1.00 97.75 104 ARG A N 1
ATOM 841 C CA . ARG A 1 104 ? 2.206 -5.881 0.979 1.00 97.75 104 ARG A CA 1
ATOM 842 C C . ARG A 1 104 ? 3.703 -5.868 0.741 1.00 97.75 104 ARG A C 1
ATOM 844 O O . ARG A 1 104 ? 4.443 -5.390 1.595 1.00 97.75 104 ARG A O 1
ATOM 851 N N . ALA A 1 105 ? 4.127 -6.330 -0.423 1.00 98.19 105 ALA A N 1
ATOM 852 C CA . ALA A 1 105 ? 5.516 -6.280 -0.855 1.00 98.19 105 ALA A CA 1
ATOM 853 C C . ALA A 1 105 ? 5.614 -5.481 -2.152 1.00 98.19 105 ALA A C 1
ATOM 855 O O . ALA A 1 105 ? 4.797 -5.665 -3.051 1.00 98.19 105 ALA A O 1
ATOM 856 N N . THR A 1 106 ? 6.611 -4.611 -2.248 1.00 98.19 106 THR A N 1
ATOM 857 C CA . THR A 1 106 ? 6.917 -3.853 -3.460 1.00 98.19 106 THR A CA 1
ATOM 858 C C . THR A 1 106 ? 8.409 -3.933 -3.737 1.00 98.19 106 THR A C 1
ATOM 860 O O . THR A 1 106 ? 9.221 -3.720 -2.840 1.00 98.19 106 THR A O 1
ATOM 863 N N . LEU A 1 107 ? 8.759 -4.219 -4.985 1.00 97.81 107 LEU A N 1
ATOM 864 C CA . LEU A 1 107 ? 10.120 -4.250 -5.503 1.00 97.81 107 LEU A CA 1
ATOM 865 C C . LEU A 1 107 ? 10.170 -3.385 -6.755 1.00 97.81 107 LEU A C 1
ATOM 867 O O . LEU A 1 107 ? 9.299 -3.497 -7.611 1.00 97.81 107 LEU A O 1
ATOM 871 N N . VAL A 1 108 ? 11.176 -2.532 -6.871 1.00 97.44 108 VAL A N 1
ATOM 872 C CA . VAL A 1 108 ? 11.388 -1.666 -8.031 1.00 97.44 108 VAL A CA 1
ATOM 873 C C . VAL A 1 108 ? 12.867 -1.675 -8.389 1.00 97.44 108 VAL A C 1
ATOM 875 O O . VAL A 1 108 ? 13.724 -1.542 -7.518 1.00 97.44 108 VAL A O 1
ATOM 878 N N . HIS A 1 109 ? 13.156 -1.823 -9.675 1.00 97.00 109 HIS A N 1
ATOM 879 C CA . HIS A 1 109 ? 14.466 -1.662 -10.282 1.00 97.00 109 HIS A CA 1
ATOM 880 C C . HIS A 1 109 ? 14.368 -0.619 -11.394 1.00 97.00 109 HIS A C 1
ATOM 882 O O . HIS A 1 109 ? 13.680 -0.822 -12.390 1.00 97.00 109 HIS A O 1
ATOM 888 N N . GLY A 1 110 ? 15.107 0.470 -11.258 1.00 93.62 110 GLY A N 1
ATOM 889 C CA . GLY A 1 110 ? 15.115 1.582 -12.186 1.00 93.62 110 GLY A CA 1
ATOM 890 C C . GLY A 1 110 ? 14.109 2.680 -11.849 1.00 93.62 110 GLY A C 1
ATOM 891 O O . GLY A 1 110 ? 13.558 2.747 -10.754 1.00 93.62 110 GLY A O 1
ATOM 892 N N . ASN A 1 111 ? 13.935 3.587 -12.802 1.00 86.81 111 ASN A N 1
ATOM 893 C CA . ASN A 1 111 ? 12.958 4.667 -12.762 1.00 86.81 111 ASN A CA 1
ATOM 894 C C . ASN A 1 111 ? 12.526 5.010 -14.192 1.00 86.81 111 ASN A C 1
ATOM 896 O O . ASN A 1 111 ? 13.173 4.621 -15.164 1.00 86.81 111 ASN A O 1
ATOM 900 N N . SER A 1 112 ? 11.449 5.772 -14.339 1.00 77.56 112 SER A N 1
ATOM 901 C CA . SER A 1 112 ? 10.881 6.117 -15.647 1.00 77.56 112 SER A CA 1
ATOM 902 C C . SER A 1 112 ? 11.804 6.911 -16.590 1.00 77.56 112 SER A C 1
ATOM 904 O O . SER A 1 112 ? 11.452 7.068 -17.758 1.00 77.56 112 SER A O 1
ATOM 906 N N . LEU A 1 113 ? 12.970 7.381 -16.132 1.00 81.81 113 LEU A N 1
ATOM 907 C CA . LEU A 1 113 ? 13.941 8.149 -16.922 1.00 81.81 113 LEU A CA 1
ATOM 908 C C . LEU A 1 113 ? 15.250 7.398 -17.200 1.00 81.81 113 LEU A C 1
ATOM 910 O O . LEU A 1 113 ? 16.038 7.841 -18.033 1.00 81.81 113 LEU A O 1
ATOM 914 N N . ARG A 1 114 ? 15.511 6.280 -16.517 1.00 91.12 114 ARG A N 1
ATOM 915 C CA . ARG A 1 114 ? 16.772 5.545 -16.649 1.00 91.12 114 ARG A CA 1
ATOM 916 C C . ARG A 1 114 ? 16.795 4.757 -17.968 1.00 91.12 114 ARG A C 1
ATOM 918 O O . ARG A 1 114 ? 15.864 3.979 -18.192 1.00 91.12 114 ARG A O 1
ATOM 925 N N . PRO A 1 115 ? 17.847 4.887 -18.800 1.00 93.88 115 PRO A N 1
ATOM 926 C CA . PRO A 1 115 ? 18.032 4.042 -19.977 1.00 93.88 115 PRO A CA 1
ATOM 927 C C . PRO A 1 115 ? 18.151 2.554 -19.624 1.00 93.88 115 PRO A C 1
ATOM 929 O O . PRO A 1 115 ? 18.696 2.185 -18.579 1.00 93.88 115 PRO A O 1
ATOM 932 N N . GLY A 1 116 ? 17.676 1.696 -20.522 1.00 95.12 116 GLY A N 1
ATOM 933 C CA . GLY A 1 116 ? 17.682 0.246 -20.363 1.00 95.12 116 GLY A CA 1
ATOM 934 C C . GLY A 1 116 ? 16.459 -0.292 -19.621 1.00 95.12 116 GLY A C 1
ATOM 935 O O . GLY A 1 116 ? 15.361 0.262 -19.704 1.00 95.12 116 GLY A O 1
ATOM 936 N N . VAL A 1 117 ? 16.648 -1.419 -18.931 1.00 95.69 117 VAL A N 1
ATOM 937 C CA . VAL A 1 117 ? 15.567 -2.168 -18.279 1.00 95.69 117 VAL A CA 1
ATOM 938 C C . VAL A 1 117 ? 15.140 -1.492 -16.979 1.00 95.69 117 VAL A C 1
ATOM 940 O O . VAL A 1 117 ? 15.958 -1.232 -16.095 1.00 95.69 117 VAL A O 1
ATOM 943 N N . ASN A 1 118 ? 13.834 -1.289 -16.842 1.00 96.38 118 ASN A N 1
ATOM 944 C CA . ASN A 1 118 ? 13.179 -0.867 -15.615 1.00 96.38 118 ASN A CA 1
ATOM 945 C C . ASN A 1 118 ? 12.048 -1.847 -15.306 1.00 96.38 118 ASN A C 1
ATOM 947 O O . ASN A 1 118 ? 11.289 -2.229 -16.194 1.00 96.38 118 ASN A O 1
ATOM 951 N N . ALA A 1 119 ? 11.937 -2.276 -14.059 1.00 96.69 119 ALA A N 1
ATOM 952 C CA . ALA A 1 119 ? 10.952 -3.257 -13.641 1.00 96.69 119 ALA A CA 1
ATOM 953 C C . ALA A 1 119 ? 10.384 -2.889 -12.274 1.00 96.69 119 ALA A C 1
ATOM 955 O O . ALA A 1 119 ? 11.074 -2.327 -11.428 1.00 96.69 119 ALA A O 1
ATOM 956 N N . GLY A 1 120 ? 9.128 -3.234 -12.039 1.00 96.88 120 GLY A N 1
ATOM 957 C CA . GLY A 1 120 ? 8.476 -3.047 -10.754 1.00 96.88 120 GLY A CA 1
ATOM 958 C C . GLY A 1 120 ? 7.479 -4.159 -10.498 1.00 96.88 120 GLY A C 1
ATOM 959 O O . GLY A 1 120 ? 6.814 -4.619 -11.420 1.00 96.88 120 GLY A O 1
ATOM 960 N N . SER A 1 121 ? 7.348 -4.585 -9.251 1.00 97.62 121 SER A N 1
ATOM 961 C CA . SER A 1 121 ? 6.290 -5.488 -8.823 1.00 97.62 121 SER A CA 1
ATOM 962 C C . SER A 1 121 ? 5.719 -5.036 -7.485 1.00 97.62 121 SER A C 1
ATOM 964 O O . SER A 1 121 ? 6.460 -4.592 -6.609 1.00 97.62 121 SER A O 1
ATOM 966 N N . SER A 1 122 ? 4.402 -5.126 -7.321 1.00 97.44 122 SER A N 1
ATOM 967 C CA . SER A 1 122 ? 3.705 -4.844 -6.070 1.00 97.44 122 SER A CA 1
ATOM 968 C C . SER A 1 122 ? 2.605 -5.869 -5.836 1.00 97.44 122 SER A C 1
ATOM 970 O O . SER A 1 122 ? 1.717 -6.045 -6.667 1.00 97.44 122 SER A O 1
ATOM 972 N N . LEU A 1 123 ? 2.656 -6.536 -4.690 1.00 97.31 123 LEU A N 1
ATOM 973 C CA . LEU A 1 123 ? 1.781 -7.642 -4.323 1.00 97.31 123 LEU A CA 1
ATOM 974 C C . LEU A 1 123 ? 1.092 -7.327 -2.995 1.00 97.31 123 LEU A C 1
ATOM 976 O O . LEU A 1 123 ? 1.716 -6.772 -2.091 1.00 97.31 123 LEU A O 1
ATOM 980 N N . ILE A 1 124 ? -0.179 -7.707 -2.864 1.00 97.19 124 ILE A N 1
ATOM 981 C CA . ILE A 1 124 ? -0.914 -7.726 -1.595 1.00 97.19 124 ILE A CA 1
ATOM 982 C C . ILE A 1 124 ? -1.503 -9.119 -1.415 1.00 97.19 124 ILE A C 1
ATOM 984 O O . ILE A 1 124 ? -2.379 -9.525 -2.183 1.00 97.19 124 ILE A O 1
ATOM 988 N N . TYR A 1 125 ? -1.058 -9.821 -0.382 1.00 96.69 125 TYR A N 1
ATOM 989 C CA . TYR A 1 125 ? -1.567 -11.135 -0.017 1.00 96.69 125 TYR A CA 1
ATOM 990 C C . TYR A 1 125 ? -2.357 -11.052 1.286 1.00 96.69 125 TYR A C 1
ATOM 992 O O . TYR A 1 125 ? -1.898 -10.434 2.246 1.00 96.69 125 TYR A O 1
ATOM 1000 N N . ASP A 1 126 ? -3.541 -11.661 1.307 1.00 95.06 126 ASP A N 1
ATOM 1001 C CA . ASP A 1 126 ? -4.406 -11.747 2.480 1.00 95.06 126 ASP A CA 1
ATOM 1002 C C . ASP A 1 126 ? -4.370 -13.166 3.051 1.00 95.06 126 ASP A C 1
ATOM 1004 O O . ASP A 1 126 ? -4.753 -14.130 2.385 1.00 95.06 126 ASP A O 1
ATOM 1008 N N . PHE A 1 127 ? -3.897 -13.284 4.291 1.00 95.62 127 PHE A N 1
ATOM 1009 C CA . PHE A 1 127 ? -3.739 -14.552 4.994 1.00 95.62 127 PHE A CA 1
ATOM 1010 C C . PHE A 1 127 ? -5.065 -15.142 5.475 1.00 95.62 127 PHE A C 1
ATOM 1012 O O . PHE A 1 127 ? -5.138 -16.353 5.635 1.00 95.62 127 PHE A O 1
ATOM 1019 N N . ASN A 1 128 ? -6.104 -14.329 5.688 1.00 93.06 128 ASN A N 1
ATOM 1020 C CA . ASN A 1 128 ? -7.416 -14.836 6.098 1.00 93.06 128 ASN A CA 1
ATOM 1021 C C . ASN A 1 128 ? -8.145 -15.461 4.903 1.00 93.06 128 ASN A C 1
ATOM 1023 O O . ASN A 1 128 ? -8.793 -16.493 5.029 1.00 93.06 128 ASN A O 1
ATOM 1027 N N . ALA A 1 129 ? -8.049 -14.816 3.738 1.00 91.31 129 ALA A N 1
ATOM 1028 C CA . ALA A 1 129 ? -8.702 -15.261 2.512 1.00 91.31 129 ALA A CA 1
ATOM 1029 C C . ALA A 1 129 ? -7.822 -16.169 1.638 1.00 91.31 129 ALA A C 1
ATOM 1031 O O . ALA A 1 129 ? -8.265 -16.539 0.554 1.00 91.31 129 ALA A O 1
ATOM 1032 N N . HIS A 1 130 ? -6.581 -16.455 2.047 1.00 93.38 130 HIS A N 1
ATOM 1033 C CA . HIS A 1 130 ? -5.585 -17.242 1.303 1.00 93.38 130 HIS A CA 1
ATOM 1034 C C . HIS A 1 130 ? -5.456 -16.854 -0.180 1.00 93.38 130 HIS A C 1
ATOM 1036 O O . HIS A 1 130 ? -5.338 -17.702 -1.063 1.00 93.38 130 HIS A O 1
ATOM 1042 N N . THR A 1 131 ? -5.530 -15.556 -0.475 1.00 93.50 131 THR A N 1
ATOM 1043 C CA . THR A 1 131 ? -5.583 -15.046 -1.851 1.00 93.50 131 THR A CA 1
ATOM 1044 C C . THR A 1 131 ? -4.781 -13.762 -2.008 1.00 93.50 131 THR A C 1
ATOM 1046 O O . THR A 1 131 ? -4.721 -12.920 -1.107 1.00 93.50 131 THR A O 1
ATOM 1049 N N . PHE A 1 132 ? -4.204 -13.565 -3.196 1.00 93.94 132 PHE A N 1
ATOM 1050 C CA . PHE A 1 132 ? -3.699 -12.256 -3.598 1.00 93.94 132 PHE A CA 1
ATOM 1051 C C . PHE A 1 132 ? -4.878 -11.317 -3.861 1.00 93.94 132 PHE A C 1
ATOM 1053 O O . PHE A 1 132 ? -5.668 -11.534 -4.779 1.00 93.94 132 PHE A O 1
ATOM 1060 N N . LYS A 1 133 ? -4.993 -10.255 -3.061 1.00 94.69 133 LYS A N 1
ATOM 1061 C CA . LYS A 1 133 ? -5.985 -9.188 -3.272 1.00 94.69 133 LYS A CA 1
ATOM 1062 C C . LYS A 1 133 ? -5.576 -8.257 -4.402 1.00 94.69 133 LYS A C 1
ATOM 1064 O O . LYS A 1 133 ? -6.432 -7.668 -5.058 1.00 94.69 133 LYS A O 1
ATOM 1069 N N . TYR A 1 134 ? -4.273 -8.135 -4.628 1.00 95.44 134 TYR A N 1
ATOM 1070 C CA . TYR A 1 134 ? -3.691 -7.304 -5.667 1.00 95.44 134 TYR A CA 1
ATOM 1071 C C . TYR A 1 134 ? -2.342 -7.870 -6.099 1.00 95.44 134 TYR A C 1
ATOM 1073 O O . TYR A 1 134 ? -1.544 -8.287 -5.260 1.00 95.44 134 TYR A O 1
ATOM 1081 N N . SER A 1 135 ? -2.075 -7.828 -7.394 1.00 96.31 135 SER A N 1
ATOM 1082 C CA . SER A 1 135 ? -0.765 -8.077 -7.977 1.00 96.31 135 SER A CA 1
ATOM 1083 C C . SER A 1 135 ? -0.566 -7.104 -9.129 1.00 96.31 135 SER A C 1
ATOM 1085 O O . SER A 1 135 ? -1.461 -6.921 -9.950 1.00 96.31 135 SER A O 1
ATOM 1087 N N . ASN A 1 136 ? 0.583 -6.448 -9.185 1.00 96.38 136 ASN A N 1
ATOM 1088 C CA . ASN A 1 136 ? 0.989 -5.641 -10.320 1.00 96.38 136 ASN A CA 1
ATOM 1089 C C . ASN A 1 136 ? 2.438 -5.950 -10.650 1.00 96.38 136 ASN A C 1
ATOM 1091 O O . ASN A 1 136 ? 3.277 -5.878 -9.761 1.00 96.38 136 ASN A O 1
ATOM 1095 N N . SER A 1 137 ? 2.730 -6.273 -11.901 1.00 97.06 137 SER A N 1
ATOM 1096 C CA . SER A 1 137 ? 4.088 -6.479 -12.391 1.00 97.06 137 SER A CA 1
ATOM 1097 C C . SER A 1 137 ? 4.273 -5.707 -13.684 1.00 97.06 137 SER A C 1
ATOM 1099 O O . SER A 1 137 ? 3.524 -5.891 -14.638 1.00 97.06 137 SER A O 1
ATOM 1101 N N . GLN A 1 138 ? 5.275 -4.843 -13.713 1.00 96.38 138 GLN A N 1
ATOM 1102 C CA . GLN A 1 138 ? 5.555 -3.938 -14.809 1.00 96.38 138 GLN A CA 1
ATOM 1103 C C . GLN A 1 138 ? 6.998 -4.110 -15.273 1.00 96.38 138 GLN A C 1
ATOM 1105 O O . GLN A 1 138 ? 7.919 -4.135 -14.459 1.00 96.38 138 GLN A O 1
ATOM 1110 N N . LEU A 1 139 ? 7.193 -4.172 -16.586 1.00 96.50 139 LEU A N 1
ATOM 1111 C CA . LEU A 1 139 ? 8.495 -4.195 -17.237 1.00 96.50 139 LEU A CA 1
ATOM 1112 C C . LEU A 1 139 ? 8.531 -3.103 -18.303 1.00 96.50 139 LEU A C 1
ATOM 1114 O O . LEU A 1 139 ? 7.581 -2.947 -19.065 1.00 96.50 139 LEU A O 1
ATOM 1118 N N . ALA A 1 140 ? 9.621 -2.353 -18.369 1.00 95.81 140 ALA A N 1
ATOM 1119 C CA . ALA A 1 140 ? 9.864 -1.355 -19.393 1.00 95.81 140 ALA A CA 1
ATOM 1120 C C . ALA A 1 140 ? 11.306 -1.414 -19.884 1.00 95.81 140 ALA A C 1
ATOM 1122 O O . ALA A 1 140 ? 12.226 -1.731 -19.129 1.00 95.81 140 ALA A O 1
ATOM 1123 N N . TYR A 1 141 ? 11.497 -1.051 -21.145 1.00 95.62 141 TYR A N 1
ATOM 1124 C CA . TYR A 1 141 ? 12.806 -0.801 -21.719 1.00 95.62 141 TYR A CA 1
ATOM 1125 C C . TYR A 1 141 ? 12.826 0.605 -22.313 1.00 95.62 141 TYR A C 1
ATOM 1127 O O . TYR A 1 141 ? 11.980 0.951 -23.144 1.00 95.62 141 TYR A O 1
ATOM 1135 N N . ASN A 1 142 ? 13.790 1.407 -21.867 1.00 95.00 142 ASN A N 1
ATOM 1136 C CA . ASN A 1 142 ? 13.958 2.795 -22.272 1.00 95.00 142 ASN A CA 1
ATOM 1137 C C . ASN A 1 142 ? 15.173 2.919 -23.200 1.00 95.00 142 ASN A C 1
ATOM 1139 O O . ASN A 1 142 ? 16.312 2.766 -22.756 1.00 95.00 142 ASN A O 1
ATOM 1143 N N . TRP A 1 143 ? 14.930 3.227 -24.469 1.00 94.44 143 TRP A N 1
ATOM 1144 C CA . TRP A 1 143 ? 15.945 3.709 -25.405 1.00 94.44 143 TRP A CA 1
ATOM 1145 C C . TRP A 1 143 ? 15.996 5.242 -25.386 1.00 94.44 143 TRP A C 1
ATOM 1147 O O . TRP A 1 143 ? 15.117 5.905 -24.833 1.00 94.44 143 TRP A O 1
ATOM 1157 N N . ASP A 1 144 ? 16.990 5.824 -26.055 1.00 93.19 144 ASP A N 1
ATOM 1158 C CA . ASP A 1 144 ? 17.124 7.284 -26.150 1.00 93.19 144 ASP A CA 1
ATOM 1159 C C . ASP A 1 144 ? 15.963 7.949 -26.908 1.00 93.19 144 ASP A C 1
ATOM 1161 O O . ASP A 1 144 ? 15.591 9.091 -26.612 1.00 93.19 144 ASP A O 1
ATOM 1165 N N . CYS A 1 145 ? 15.373 7.234 -27.874 1.00 93.00 145 CYS A N 1
ATOM 1166 C CA . CYS A 1 145 ? 14.298 7.726 -28.736 1.00 93.00 145 CYS A CA 1
ATOM 1167 C C . CYS A 1 145 ? 12.900 7.234 -28.335 1.00 93.00 145 CYS A C 1
ATOM 1169 O O . CYS A 1 145 ? 11.907 7.879 -28.684 1.00 93.00 145 CYS A O 1
ATOM 1171 N N . CYS A 1 146 ? 12.792 6.109 -27.624 1.00 93.12 146 CYS A N 1
ATOM 1172 C CA . CYS A 1 146 ? 11.508 5.471 -27.359 1.00 93.12 146 CYS A CA 1
ATOM 1173 C C . CYS A 1 146 ? 11.483 4.638 -26.073 1.00 93.12 146 CYS A C 1
ATOM 1175 O O . CYS A 1 146 ? 12.511 4.263 -25.515 1.00 93.12 146 CYS A O 1
ATOM 1177 N N . VAL A 1 147 ? 10.273 4.340 -25.607 1.00 93.44 147 VAL A N 1
ATOM 1178 C CA . VAL A 1 147 ? 10.004 3.507 -24.434 1.00 93.44 147 VAL A CA 1
ATOM 1179 C C . VAL A 1 147 ? 8.954 2.471 -24.796 1.00 93.44 147 VAL A C 1
ATOM 1181 O O . VAL A 1 147 ? 7.889 2.826 -25.300 1.00 93.44 147 VAL A O 1
ATOM 1184 N N . VAL A 1 148 ? 9.223 1.209 -24.479 1.00 94.88 148 VAL A N 1
ATOM 1185 C CA . VAL A 1 148 ? 8.219 0.137 -24.481 1.00 94.88 148 VAL A CA 1
ATOM 1186 C C . VAL A 1 148 ? 7.979 -0.271 -23.036 1.00 94.88 148 VAL A C 1
ATOM 1188 O O . VAL A 1 148 ? 8.940 -0.487 -22.303 1.00 94.88 148 VAL A O 1
ATOM 1191 N N . ALA A 1 149 ? 6.720 -0.401 -22.621 1.00 95.56 149 ALA A N 1
ATOM 1192 C CA . ALA A 1 149 ? 6.386 -0.982 -21.327 1.00 95.56 149 ALA A CA 1
ATOM 1193 C C . ALA A 1 149 ? 5.175 -1.912 -21.401 1.00 95.56 149 ALA A C 1
ATOM 1195 O O . ALA A 1 149 ? 4.242 -1.677 -22.168 1.00 95.56 149 ALA A O 1
ATOM 1196 N N . LEU A 1 150 ? 5.199 -2.939 -20.558 1.00 96.62 150 LEU A N 1
ATOM 1197 C CA . LEU A 1 150 ? 4.161 -3.936 -20.345 1.00 96.62 150 LEU A CA 1
ATOM 1198 C C . LEU A 1 150 ? 3.820 -3.968 -18.851 1.00 96.62 150 LEU A C 1
ATOM 1200 O O . LEU A 1 150 ? 4.712 -3.914 -18.007 1.00 96.62 150 LEU A O 1
ATOM 1204 N N . GLU A 1 151 ? 2.540 -4.070 -18.527 1.00 96.88 151 GLU A N 1
ATOM 1205 C CA . GLU A 1 151 ? 2.014 -4.214 -17.175 1.00 96.88 151 GLU A CA 1
ATOM 1206 C C . GLU A 1 151 ? 1.018 -5.380 -17.130 1.00 96.88 151 GLU A C 1
ATOM 1208 O O . GLU A 1 151 ? 0.105 -5.476 -17.953 1.00 96.88 151 GLU A O 1
ATOM 1213 N N . LEU A 1 152 ? 1.196 -6.254 -16.143 1.00 96.56 152 LEU A N 1
ATOM 1214 C CA . LEU A 1 152 ? 0.276 -7.317 -15.765 1.00 96.56 152 LEU A CA 1
ATOM 1215 C C . LEU A 1 152 ? -0.307 -6.968 -14.401 1.00 96.56 152 LEU A C 1
ATOM 1217 O O . LEU A 1 152 ? 0.402 -6.994 -13.393 1.00 96.56 152 LEU A O 1
ATOM 1221 N N . ARG A 1 153 ? -1.601 -6.652 -14.367 1.00 95.19 153 ARG A N 1
ATOM 1222 C CA . ARG A 1 153 ? -2.2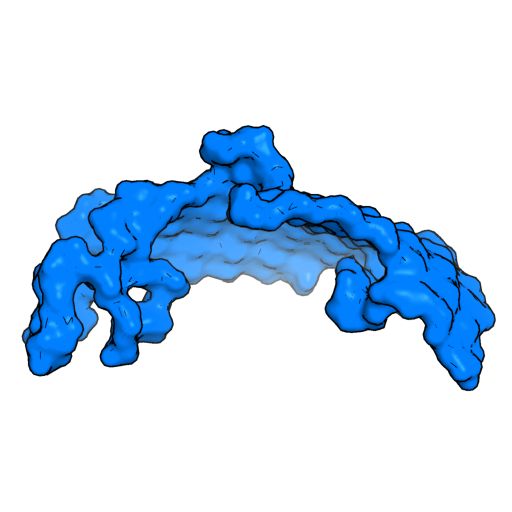91 -6.223 -13.152 1.00 95.19 153 ARG A CA 1
ATOM 1223 C C . ARG A 1 153 ? -3.478 -7.122 -12.858 1.00 95.19 153 ARG A C 1
ATOM 1225 O O . ARG A 1 153 ? -4.322 -7.354 -13.714 1.00 95.19 153 ARG A O 1
ATOM 1232 N N . GLN A 1 154 ? -3.566 -7.584 -11.622 1.00 95.50 154 GLN A N 1
ATOM 1233 C CA . GLN A 1 154 ? -4.633 -8.438 -11.125 1.00 95.50 154 GLN A CA 1
ATOM 1234 C C . GLN A 1 154 ? -5.164 -7.886 -9.809 1.00 95.50 154 GLN A C 1
ATOM 1236 O O . GLN A 1 154 ? -4.407 -7.377 -8.979 1.00 95.50 154 GLN A O 1
ATOM 1241 N N . PHE A 1 155 ? -6.467 -8.000 -9.589 1.00 94.12 155 PHE A N 1
ATOM 1242 C CA . PHE A 1 155 ? -7.064 -7.703 -8.293 1.00 94.12 155 PHE A CA 1
ATOM 1243 C C . PHE A 1 155 ? -8.255 -8.611 -8.013 1.00 94.12 155 PHE A C 1
ATOM 1245 O O . PHE A 1 155 ? -9.004 -8.985 -8.914 1.00 94.12 155 PHE A O 1
ATOM 1252 N N . ASN A 1 156 ? -8.421 -8.952 -6.738 1.00 93.06 156 ASN A N 1
ATOM 1253 C CA . ASN A 1 156 ? -9.509 -9.771 -6.231 1.00 93.06 156 ASN A CA 1
ATOM 1254 C C . ASN A 1 156 ? -10.098 -9.092 -4.993 1.00 93.06 156 ASN A C 1
ATOM 1256 O O . ASN A 1 156 ? -9.579 -9.209 -3.882 1.00 93.06 156 ASN A O 1
ATOM 1260 N N . LEU A 1 157 ? -11.195 -8.368 -5.199 1.00 85.69 157 LEU A N 1
ATOM 1261 C CA . LEU A 1 157 ? -11.918 -7.648 -4.150 1.00 85.69 157 LEU A CA 1
ATOM 1262 C C . LEU A 1 157 ? -13.107 -8.460 -3.606 1.00 85.69 157 LEU A C 1
ATOM 1264 O O . LEU A 1 157 ? -13.964 -7.909 -2.921 1.00 85.69 157 LEU A O 1
ATOM 1268 N N . GLY A 1 158 ? -13.202 -9.754 -3.934 1.00 85.31 158 GLY A N 1
ATOM 1269 C CA . GLY A 1 158 ? -14.364 -10.603 -3.652 1.00 85.31 158 GLY A CA 1
ATOM 1270 C C . GLY A 1 158 ? -15.532 -10.328 -4.603 1.00 85.31 158 GLY A C 1
ATOM 1271 O O . GLY A 1 158 ? -15.927 -11.209 -5.353 1.00 85.31 158 GLY A O 1
ATOM 1272 N N . ALA A 1 159 ? -16.031 -9.088 -4.636 1.00 88.50 159 ALA A N 1
ATOM 1273 C CA . ALA A 1 159 ? -17.118 -8.681 -5.535 1.00 88.50 159 ALA A CA 1
ATOM 1274 C C . ALA A 1 159 ? -16.678 -8.524 -7.004 1.00 88.50 159 ALA A C 1
ATOM 1276 O O . ALA A 1 159 ? -17.505 -8.562 -7.911 1.00 88.50 159 ALA A O 1
ATOM 1277 N N . ARG A 1 160 ? -15.377 -8.321 -7.245 1.00 89.69 160 ARG A N 1
ATOM 1278 C CA . ARG A 1 160 ? -14.788 -8.180 -8.581 1.00 89.69 160 ARG A CA 1
ATOM 1279 C C . ARG A 1 160 ? -13.422 -8.846 -8.611 1.00 89.69 160 ARG A C 1
ATOM 1281 O O . ARG A 1 160 ? -12.575 -8.561 -7.759 1.00 89.69 160 ARG A O 1
ATOM 1288 N N . VAL A 1 161 ? -13.228 -9.701 -9.607 1.00 93.44 161 VAL A N 1
ATOM 1289 C CA . VAL A 1 161 ? -11.965 -10.378 -9.898 1.00 93.44 161 VAL A CA 1
ATOM 1290 C C . VAL A 1 161 ? -11.609 -10.074 -11.339 1.00 93.44 161 VAL A C 1
ATOM 1292 O O . VAL A 1 161 ? -12.424 -10.287 -12.232 1.00 93.44 161 VAL A O 1
ATOM 1295 N N . GLU A 1 162 ? -10.418 -9.534 -11.562 1.00 94.94 162 GLU A N 1
ATOM 1296 C CA . GLU A 1 162 ? -10.009 -9.109 -12.894 1.00 94.94 162 GLU A CA 1
ATOM 1297 C C . GLU A 1 162 ? -8.509 -9.282 -13.100 1.00 94.94 162 GLU A C 1
ATOM 1299 O O . GLU A 1 162 ? -7.711 -9.121 -12.173 1.00 94.94 162 GLU A O 1
ATOM 1304 N N . SER A 1 163 ? -8.147 -9.585 -14.345 1.00 95.44 163 SER A N 1
ATOM 1305 C CA . SER A 1 163 ? -6.775 -9.650 -14.828 1.00 95.44 163 SER A CA 1
ATOM 1306 C C . SER A 1 163 ? -6.663 -8.789 -16.079 1.00 95.44 163 SER A C 1
ATOM 1308 O O . SER A 1 163 ? -7.419 -8.969 -17.032 1.00 95.44 163 SER A O 1
ATOM 1310 N N . GLN A 1 164 ? -5.726 -7.849 -16.070 1.00 95.19 164 GLN A N 1
ATOM 1311 C CA . GLN A 1 164 ? -5.511 -6.876 -17.130 1.00 95.19 164 GLN A CA 1
ATOM 1312 C C . GLN A 1 164 ? -4.074 -6.967 -17.633 1.00 95.19 164 GLN A C 1
ATOM 1314 O O . GLN A 1 164 ? -3.124 -6.998 -16.849 1.00 95.19 164 GLN A O 1
ATOM 1319 N N . VAL A 1 165 ? -3.932 -6.949 -18.955 1.00 95.56 165 VAL A N 1
ATOM 1320 C CA . VAL A 1 165 ? -2.652 -6.757 -19.636 1.00 95.56 165 VAL A CA 1
ATOM 1321 C C . VAL A 1 165 ? -2.677 -5.380 -20.271 1.00 95.56 165 VAL A C 1
ATOM 1323 O O . VAL A 1 165 ? -3.616 -5.023 -20.989 1.00 95.56 165 VAL A O 1
ATOM 1326 N N . ARG A 1 166 ? -1.664 -4.577 -19.973 1.00 95.44 166 ARG A N 1
ATOM 1327 C CA . ARG A 1 166 ? -1.577 -3.198 -20.435 1.00 95.44 166 ARG A CA 1
ATOM 1328 C C . ARG A 1 166 ? -0.211 -2.958 -21.024 1.00 95.44 166 ARG A C 1
ATOM 1330 O O . ARG A 1 166 ? 0.778 -3.502 -20.552 1.00 95.44 166 ARG A O 1
ATOM 1337 N N . PHE A 1 167 ? -0.149 -2.143 -22.058 1.00 96.12 167 PHE A N 1
ATOM 1338 C CA . PHE A 1 167 ? 1.104 -1.830 -22.715 1.00 96.12 167 PHE A CA 1
ATOM 1339 C C . PHE A 1 167 ? 1.143 -0.365 -23.111 1.00 96.12 167 PHE A C 1
ATOM 1341 O O . PHE A 1 167 ? 0.119 0.320 -23.201 1.00 96.12 167 PHE A O 1
ATOM 1348 N N . THR A 1 168 ? 2.348 0.121 -23.358 1.00 95.50 168 THR A N 1
ATOM 1349 C CA . THR A 1 168 ? 2.547 1.401 -24.016 1.00 95.50 1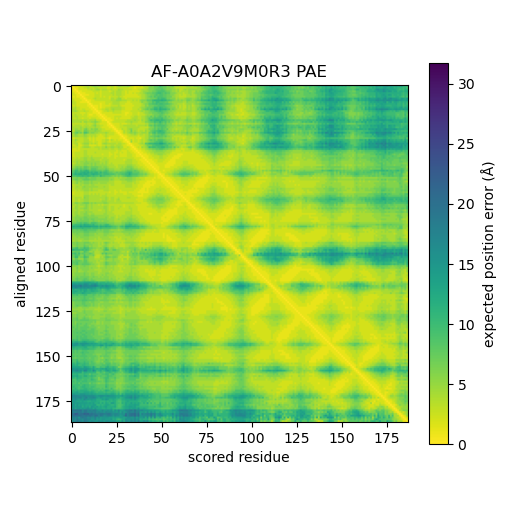68 THR A CA 1
ATOM 1350 C C . THR A 1 168 ? 3.829 1.397 -24.822 1.00 95.50 168 THR A C 1
ATOM 1352 O O . THR A 1 168 ? 4.845 0.835 -24.414 1.00 95.50 168 THR A O 1
ATOM 1355 N N . PHE A 1 169 ? 3.763 2.063 -25.963 1.00 94.88 169 PHE A N 1
ATOM 1356 C CA . PHE A 1 169 ? 4.907 2.461 -26.754 1.00 94.88 169 PHE A CA 1
ATOM 1357 C C . PHE A 1 169 ? 4.915 3.983 -26.818 1.00 94.88 169 PHE A C 1
ATOM 1359 O O . PHE A 1 169 ? 3.911 4.596 -27.174 1.00 94.88 169 PHE A O 1
ATOM 1366 N N . SER A 1 170 ? 6.011 4.615 -26.423 1.00 93.56 170 SER A N 1
ATOM 1367 C CA . SER A 1 170 ? 6.148 6.071 -26.428 1.00 93.56 170 SER A CA 1
ATOM 1368 C C . SER A 1 170 ? 7.364 6.476 -27.240 1.00 93.56 170 SER A C 1
ATOM 1370 O O . SER A 1 170 ? 8.450 5.959 -27.008 1.00 93.56 170 SER A O 1
ATOM 1372 N N . LEU A 1 171 ? 7.187 7.426 -28.152 1.00 93.00 171 LEU A N 1
ATOM 1373 C CA . LEU A 1 171 ? 8.263 8.074 -28.893 1.00 93.00 171 LEU A CA 1
ATOM 1374 C C . LEU A 1 171 ? 8.535 9.436 -28.263 1.00 93.00 171 LEU A C 1
ATOM 1376 O O . LEU A 1 171 ? 7.619 10.239 -28.054 1.00 93.00 171 LEU A O 1
ATOM 1380 N N . LYS A 1 172 ? 9.804 9.698 -27.955 1.00 89.06 172 LYS A N 1
ATOM 1381 C CA . LYS A 1 172 ? 10.232 10.943 -27.322 1.00 89.06 172 LYS A CA 1
ATOM 1382 C C . LYS A 1 172 ? 9.836 12.128 -28.207 1.00 89.06 172 LYS A C 1
ATOM 1384 O O . LYS A 1 172 ? 10.130 12.136 -29.396 1.00 89.06 172 LYS A O 1
ATOM 1389 N N . ASN A 1 173 ? 9.162 13.113 -27.615 1.00 87.75 173 ASN A N 1
ATOM 1390 C CA . ASN A 1 173 ? 8.676 14.335 -28.272 1.00 87.75 173 ASN A CA 1
ATOM 1391 C C . ASN A 1 173 ? 7.634 14.148 -29.395 1.00 87.75 173 ASN A C 1
ATOM 1393 O O . ASN A 1 173 ? 7.293 15.129 -30.045 1.00 87.75 173 ASN A O 1
ATOM 1397 N N . ILE A 1 174 ? 7.109 12.938 -29.615 1.00 93.44 174 ILE A N 1
ATOM 1398 C CA . ILE A 1 174 ? 6.072 12.686 -30.632 1.00 93.44 174 ILE A CA 1
ATOM 1399 C C . ILE A 1 174 ? 4.747 12.324 -29.957 1.00 93.44 174 ILE A C 1
ATOM 1401 O O . ILE A 1 174 ? 3.720 12.935 -30.234 1.00 93.44 174 ILE A O 1
ATOM 1405 N N . GLY A 1 175 ? 4.758 11.347 -29.046 1.00 90.31 175 GLY A N 1
ATOM 1406 C CA . GLY A 1 175 ? 3.547 10.894 -28.365 1.00 90.31 175 GLY A CA 1
ATOM 1407 C C . GLY A 1 175 ? 3.637 9.455 -27.869 1.00 90.31 175 GLY A C 1
ATOM 1408 O O . GLY A 1 175 ? 4.692 8.821 -27.919 1.00 90.31 175 GLY A O 1
ATOM 1409 N N . SER A 1 176 ? 2.513 8.932 -27.379 1.00 92.06 176 SER A N 1
ATOM 1410 C CA . SER A 1 176 ? 2.413 7.570 -26.849 1.00 92.06 176 SER A CA 1
ATOM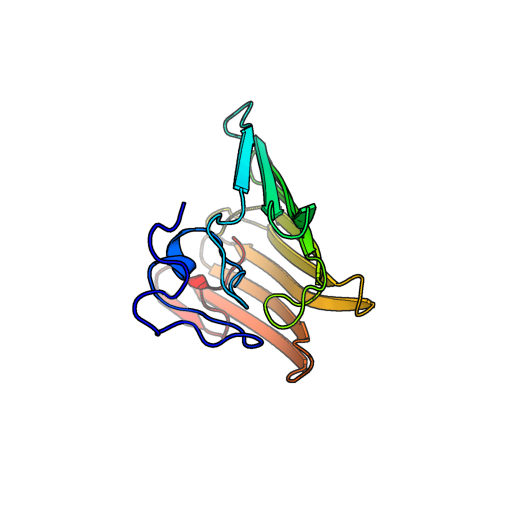 1411 C C . SER A 1 176 ? 1.172 6.848 -27.354 1.00 92.06 176 SER A C 1
ATOM 1413 O O . SER A 1 176 ? 0.084 7.418 -27.360 1.00 92.06 176 SER A O 1
ATOM 1415 N N . PHE A 1 177 ? 1.333 5.573 -27.685 1.00 93.69 177 PHE A N 1
ATOM 1416 C CA . PHE A 1 177 ? 0.266 4.636 -28.009 1.00 93.69 177 PHE A CA 1
ATOM 1417 C C . PHE A 1 177 ? 0.140 3.570 -26.911 1.00 93.69 177 PHE A C 1
ATOM 1419 O O . PHE A 1 177 ? 1.134 3.191 -26.285 1.00 93.69 177 PHE A O 1
ATOM 1426 N 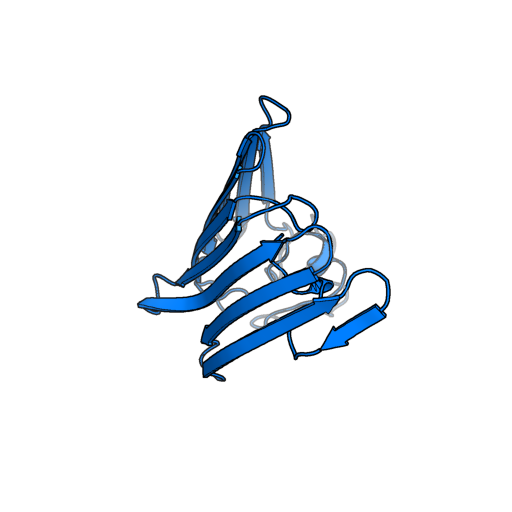N . GLY A 1 178 ? -1.078 3.080 -26.673 1.00 91.38 178 GLY A N 1
ATOM 1427 C CA . GLY A 1 178 ? -1.381 2.032 -25.695 1.00 91.38 178 GLY A CA 1
ATOM 1428 C C . GLY A 1 178 ? -2.271 2.499 -24.542 1.00 91.38 178 GLY A C 1
ATOM 1429 O O . GLY A 1 178 ? -2.734 3.637 -24.495 1.00 91.38 178 GLY A O 1
ATOM 1430 N N . ASN A 1 179 ? -2.539 1.586 -23.613 1.00 89.50 179 ASN A N 1
ATOM 1431 C CA . ASN A 1 179 ? -3.506 1.759 -22.529 1.00 89.50 179 ASN A CA 1
ATOM 1432 C C . ASN A 1 179 ? -2.858 1.900 -21.142 1.00 89.50 179 ASN A C 1
ATOM 1434 O O . ASN A 1 179 ? -3.591 2.021 -20.161 1.00 89.50 179 ASN A O 1
ATOM 1438 N N . LEU A 1 180 ? -1.523 1.892 -21.037 1.00 87.50 180 LEU A N 1
ATOM 1439 C CA . LEU A 1 180 ? -0.773 2.121 -19.796 1.00 87.50 180 LEU A CA 1
ATOM 1440 C C . LEU A 1 180 ? -0.369 3.600 -19.649 1.00 87.50 180 LEU A C 1
ATOM 1442 O O . LEU A 1 180 ? 0.493 4.088 -20.384 1.00 87.50 180 LEU A O 1
ATOM 1446 N N . ARG A 1 181 ? -0.953 4.322 -18.681 1.00 80.62 181 ARG A N 1
ATOM 1447 C CA . ARG A 1 181 ? -0.671 5.754 -18.464 1.00 80.62 181 ARG A CA 1
ATOM 1448 C C . ARG A 1 181 ? 0.527 5.962 -17.543 1.00 80.62 181 ARG A C 1
ATOM 1450 O O . ARG A 1 181 ? 0.840 5.126 -16.701 1.00 80.62 181 ARG A O 1
ATOM 1457 N N . LYS A 1 182 ? 1.188 7.119 -17.664 1.00 73.12 182 LYS A N 1
ATOM 1458 C CA . LYS A 1 182 ? 2.377 7.461 -16.862 1.00 73.12 182 LYS A CA 1
ATOM 1459 C C . LYS A 1 182 ? 2.095 7.490 -15.352 1.00 73.12 182 LYS A C 1
ATOM 1461 O O . LYS A 1 182 ? 2.939 7.027 -14.599 1.00 73.12 182 LYS A O 1
ATOM 1466 N N . GLN A 1 183 ? 0.928 7.981 -14.915 1.00 66.62 183 GLN A N 1
ATOM 1467 C CA . GLN A 1 183 ? 0.589 8.055 -13.481 1.00 66.62 183 GLN A CA 1
ATOM 1468 C C . GLN A 1 183 ? 0.341 6.689 -12.823 1.00 66.62 183 GLN A C 1
ATOM 1470 O O . GLN A 1 183 ? 0.238 6.611 -11.605 1.00 66.62 183 GLN A O 1
ATOM 1475 N N . GLU A 1 184 ? 0.207 5.626 -13.612 1.00 69.75 184 GLU A N 1
ATOM 1476 C CA . GLU A 1 184 ? -0.159 4.296 -13.116 1.00 69.75 184 GLU A CA 1
ATOM 1477 C C . GLU A 1 184 ? 1.039 3.342 -13.068 1.00 69.75 184 GLU A C 1
ATOM 1479 O O . GLU A 1 184 ? 0.885 2.195 -12.663 1.00 69.75 184 GLU A O 1
ATOM 1484 N N . ARG A 1 185 ? 2.227 3.821 -13.462 1.00 77.88 185 ARG A N 1
ATOM 1485 C CA . ARG A 1 185 ? 3.479 3.061 -13.433 1.00 77.88 185 ARG A CA 1
ATOM 1486 C C . ARG A 1 185 ? 4.017 2.968 -12.005 1.00 77.88 185 ARG A C 1
ATOM 1488 O O . ARG A 1 185 ? 3.873 3.897 -11.215 1.00 77.88 185 ARG A O 1
ATOM 1495 N N . LEU A 1 186 ? 4.683 1.863 -11.690 1.00 70.31 186 LEU A N 1
ATOM 1496 C CA . LEU A 1 186 ? 5.353 1.648 -10.404 1.00 70.31 186 LEU A CA 1
ATOM 1497 C C . LEU A 1 186 ? 6.659 2.453 -10.261 1.00 70.31 186 LEU A C 1
ATOM 1499 O O . LEU A 1 186 ? 7.199 2.520 -9.157 1.00 70.31 186 LEU A O 1
ATOM 1503 N N . PHE A 1 187 ? 7.163 3.034 -11.355 1.00 77.00 187 PHE A N 1
ATOM 1504 C CA . PHE A 1 187 ? 8.445 3.734 -11.450 1.00 77.00 187 PHE A CA 1
ATOM 1505 C C . PHE A 1 187 ? 8.443 4.836 -12.520 1.00 77.00 187 PHE A C 1
ATOM 1507 O O . PHE A 1 187 ? 7.617 4.777 -13.462 1.00 77.00 187 PHE A O 1
#